Protein AF-A0A7S3TBE6-F1 (afdb_monomer_lite)

Radius of gyration: 30.76 Å; chains: 1; bounding box: 121×44×64 Å

Organism: Emiliania huxleyi (NCBI:txid2903)

Secondary structure (DSSP, 8-state):
---------HHHHHHHHHHHHHHHHHHHHHHHTSS-HHHHHHS-TTTHHHHHHHH-TTTTEETTEEHHHIIIIISTT-GGGHHHHHHHHHHHHHHHHHHIIIIIHHHHHHHHHHHT--HHHHHHHHHHHHHHHHHHHHHHHHHHH-TT---HHHHHHHHHHHHHHIIIIIHHHHHHHHHHHS--SS-TT-GGGTTT------------------

InterPro domains:
  IPR004837 Sodium/calcium exchanger membrane region [PF01699] (86-178)
  IPR044880 NCX, central ion-binding domain superfamily [G3DSA:1.20.1420.30] (117-192)
  IPR051359 Calcium:cation antiporter [PTHR12266] (35-178)

Structure (mmCIF, N/CA/C/O backbone):
data_AF-A0A7S3TBE6-F1
#
_entry.id   AF-A0A7S3TBE6-F1
#
loop_
_atom_site.group_PDB
_atom_site.id
_atom_site.type_symbol
_atom_site.label_atom_id
_atom_site.label_alt_id
_atom_site.label_comp_id
_atom_site.label_asym_id
_atom_site.label_entity_id
_atom_site.label_seq_id
_atom_site.pdbx_PDB_ins_code
_atom_site.Cartn_x
_atom_site.Cartn_y
_atom_site.Cartn_z
_atom_site.occupancy
_atom_site.B_iso_or_equiv
_atom_site.auth_seq_id
_atom_site.auth_comp_id
_atom_site.auth_asym_id
_atom_site.auth_atom_id
_atom_site.pdbx_PDB_model_num
ATOM 1 N N . GLY A 1 1 ? 59.957 -23.877 -27.248 1.00 26.06 1 GLY A N 1
ATOM 2 C CA . GLY A 1 1 ? 61.043 -23.581 -26.293 1.00 26.06 1 GLY A CA 1
ATOM 3 C C . GLY A 1 1 ? 60.600 -22.466 -25.358 1.00 26.06 1 GLY A C 1
ATOM 4 O O . GLY A 1 1 ? 60.160 -21.449 -25.870 1.00 26.06 1 GLY A O 1
ATOM 5 N N . PRO A 1 2 ? 60.633 -22.671 -24.034 1.00 44.81 2 PRO A N 1
ATOM 6 C CA . PRO A 1 2 ? 60.002 -21.825 -23.015 1.00 44.81 2 PRO A CA 1
ATOM 7 C C . PRO A 1 2 ? 60.931 -20.709 -22.498 1.00 44.81 2 PRO A C 1
ATOM 9 O O . PRO A 1 2 ? 62.142 -20.923 -22.450 1.00 44.81 2 PRO A O 1
ATOM 12 N N . ARG A 1 3 ? 60.371 -19.586 -22.007 1.00 26.03 3 ARG A N 1
ATOM 13 C CA . ARG A 1 3 ? 60.682 -19.022 -20.667 1.00 26.03 3 ARG A CA 1
ATOM 14 C C . ARG A 1 3 ? 59.934 -17.719 -20.338 1.00 26.03 3 ARG A C 1
ATOM 16 O O . ARG A 1 3 ? 60.093 -16.703 -21.000 1.00 26.03 3 ARG A O 1
ATOM 23 N N . CYS A 1 4 ? 59.193 -17.771 -19.229 1.00 34.66 4 CYS A N 1
ATOM 24 C CA . CYS A 1 4 ? 58.899 -16.649 -18.333 1.00 34.66 4 CYS A CA 1
ATOM 25 C C . CYS A 1 4 ? 60.179 -16.034 -17.736 1.00 34.66 4 CYS A C 1
ATOM 27 O O . CYS A 1 4 ? 61.212 -16.703 -17.767 1.00 34.66 4 CYS A O 1
ATOM 29 N N . ILE A 1 5 ? 60.014 -14.869 -17.066 1.00 33.84 5 ILE A N 1
ATOM 30 C CA . ILE A 1 5 ? 60.767 -14.259 -15.923 1.00 33.84 5 ILE A CA 1
ATOM 31 C C . ILE A 1 5 ? 61.063 -12.774 -16.254 1.00 33.84 5 ILE A C 1
ATOM 33 O O . ILE A 1 5 ? 61.598 -12.504 -17.314 1.00 33.84 5 ILE A O 1
ATOM 37 N N . LYS A 1 6 ? 60.791 -11.732 -15.450 1.00 32.41 6 LYS A N 1
ATOM 38 C CA . LYS A 1 6 ? 60.291 -11.560 -14.070 1.00 32.41 6 LYS A CA 1
ATOM 39 C C . LYS A 1 6 ? 59.837 -10.092 -13.872 1.00 32.41 6 LYS A C 1
ATOM 41 O O . LYS A 1 6 ? 60.501 -9.170 -14.318 1.00 32.41 6 LYS A O 1
ATOM 46 N N . SER A 1 7 ? 58.762 -9.910 -13.103 1.00 37.56 7 SER A N 1
ATOM 47 C CA . SER A 1 7 ? 58.640 -8.998 -11.946 1.00 37.56 7 SER A CA 1
ATOM 48 C C . SER A 1 7 ? 59.460 -7.684 -11.894 1.00 37.56 7 SER A C 1
ATOM 50 O O . SER A 1 7 ? 60.574 -7.684 -11.389 1.00 37.56 7 SER A O 1
ATOM 52 N N . HIS A 1 8 ? 58.808 -6.552 -12.186 1.00 32.06 8 HIS A N 1
ATOM 53 C CA . HIS A 1 8 ? 58.999 -5.213 -11.583 1.00 32.06 8 HIS A CA 1
ATOM 54 C C . HIS A 1 8 ? 57.635 -4.493 -11.719 1.00 32.06 8 HIS A C 1
ATOM 56 O O . HIS A 1 8 ? 57.032 -4.559 -12.779 1.00 32.06 8 HIS A O 1
ATOM 62 N N . SER A 1 9 ? 56.985 -3.809 -10.776 1.00 34.75 9 SER A N 1
ATOM 63 C CA . SER A 1 9 ? 57.172 -3.477 -9.366 1.00 34.75 9 SER A CA 1
ATOM 64 C C . SER A 1 9 ? 55.754 -3.228 -8.805 1.00 34.75 9 SER A C 1
ATOM 66 O O . SER A 1 9 ? 54.942 -2.542 -9.436 1.00 34.75 9 SER A O 1
ATOM 68 N N . LYS A 1 10 ? 55.413 -3.781 -7.629 1.00 41.00 10 LYS A N 1
ATOM 69 C CA . LYS A 1 10 ? 54.075 -3.653 -7.001 1.00 41.00 10 LYS A CA 1
ATOM 70 C C . LYS A 1 10 ? 53.675 -2.189 -6.710 1.00 41.00 10 LYS A C 1
ATOM 72 O O . LYS A 1 10 ? 52.493 -1.910 -6.513 1.00 41.00 10 LYS A O 1
ATOM 77 N N . ALA A 1 11 ? 54.629 -1.253 -6.717 1.00 40.62 11 ALA A N 1
ATOM 78 C CA . ALA A 1 11 ? 54.405 0.165 -6.432 1.00 40.62 11 ALA A CA 1
ATOM 79 C C . ALA A 1 11 ? 53.714 0.923 -7.583 1.00 40.62 11 ALA A C 1
ATOM 81 O O . ALA A 1 11 ? 52.829 1.744 -7.334 1.00 40.62 11 ALA A O 1
ATOM 82 N N . THR A 1 12 ? 54.032 0.605 -8.843 1.00 40.25 12 THR A N 1
ATOM 83 C CA . THR A 1 12 ? 53.456 1.289 -10.019 1.00 40.25 12 THR A CA 1
ATOM 84 C C . THR A 1 12 ? 51.996 0.895 -10.247 1.00 40.25 12 THR A C 1
ATOM 86 O O . THR A 1 12 ? 51.166 1.728 -10.614 1.00 40.25 12 THR A O 1
ATOM 89 N N . ARG A 1 13 ? 51.635 -0.351 -9.905 1.00 39.75 13 ARG A N 1
ATOM 90 C CA . ARG A 1 13 ? 50.253 -0.849 -9.987 1.00 39.75 13 ARG A CA 1
ATOM 91 C C . ARG A 1 13 ? 49.318 -0.118 -9.010 1.00 39.75 13 ARG A C 1
ATOM 93 O O . ARG A 1 13 ? 48.161 0.117 -9.334 1.00 39.75 13 ARG A O 1
ATOM 100 N N . ARG A 1 14 ? 49.818 0.338 -7.853 1.00 41.25 14 ARG A N 1
ATOM 101 C CA . ARG A 1 14 ? 49.005 1.077 -6.866 1.00 41.25 14 ARG A CA 1
ATOM 102 C C . ARG A 1 14 ? 48.637 2.496 -7.315 1.00 41.25 14 ARG A C 1
ATOM 104 O O . ARG A 1 14 ? 47.565 2.972 -6.950 1.00 41.25 14 ARG A O 1
ATOM 111 N N . ARG A 1 15 ? 49.465 3.168 -8.130 1.00 39.78 15 ARG A N 1
ATOM 112 C CA . ARG A 1 15 ? 49.124 4.506 -8.664 1.00 39.78 15 ARG A CA 1
ATOM 113 C C . ARG A 1 15 ? 48.106 4.449 -9.806 1.00 39.78 15 ARG A C 1
ATOM 115 O O . ARG A 1 15 ? 47.236 5.314 -9.854 1.00 39.78 15 ARG A O 1
ATOM 122 N N . LEU A 1 16 ? 48.142 3.418 -10.656 1.00 39.12 16 LEU A N 1
ATOM 123 C CA . LEU A 1 16 ? 47.105 3.224 -11.682 1.00 39.12 16 LEU A CA 1
ATOM 124 C C . LEU A 1 16 ? 45.758 2.770 -11.099 1.00 39.12 16 LEU A C 1
ATOM 126 O O . LEU A 1 16 ? 44.721 3.217 -11.585 1.00 39.12 16 LEU A O 1
ATOM 130 N N . VAL A 1 17 ? 45.753 1.975 -10.021 1.00 40.97 17 VAL A N 1
ATOM 131 C CA . VAL A 1 17 ? 44.507 1.588 -9.328 1.00 40.97 17 VAL A CA 1
ATOM 132 C C . VAL A 1 17 ? 43.876 2.774 -8.575 1.00 40.97 17 VAL A C 1
ATOM 134 O O . VAL A 1 17 ? 42.658 2.907 -8.538 1.00 40.97 17 VAL A O 1
ATOM 137 N N . ARG A 1 18 ? 44.669 3.720 -8.045 1.00 38.84 18 ARG A N 1
ATOM 138 C CA . ARG A 1 18 ? 44.100 4.929 -7.410 1.00 38.84 18 ARG A CA 1
ATOM 139 C C . ARG A 1 18 ? 43.474 5.907 -8.405 1.00 38.84 18 ARG A C 1
ATOM 141 O O . ARG A 1 18 ? 42.448 6.498 -8.087 1.00 38.84 18 ARG A O 1
ATOM 148 N N . LYS A 1 19 ? 44.033 6.067 -9.613 1.00 35.19 19 LYS A N 1
ATOM 149 C CA . LYS A 1 19 ? 43.471 6.988 -10.627 1.00 35.19 19 LYS A CA 1
ATOM 150 C C . LYS A 1 19 ? 42.261 6.405 -11.373 1.00 35.19 19 LYS A C 1
ATOM 152 O O . LYS A 1 19 ? 41.4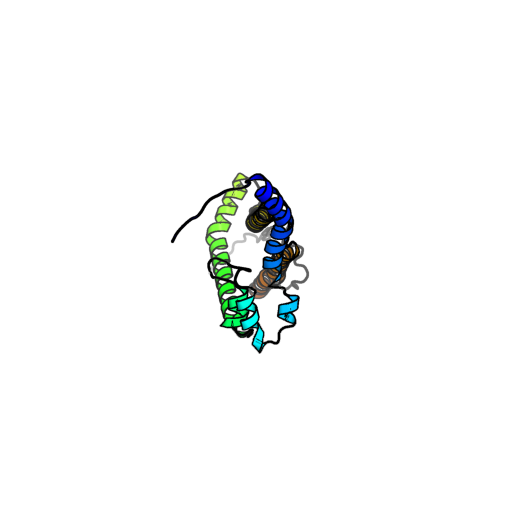87 7.160 -11.956 1.00 35.19 19 LYS A O 1
ATOM 157 N N . THR A 1 20 ? 42.085 5.084 -11.326 1.00 39.56 20 THR A N 1
ATOM 158 C CA . THR A 1 20 ? 40.860 4.400 -11.769 1.00 39.56 20 THR A CA 1
ATOM 159 C C . THR A 1 20 ? 39.776 4.387 -10.693 1.00 39.56 20 THR A C 1
ATOM 161 O O . THR A 1 20 ? 38.618 4.241 -11.047 1.00 39.56 20 THR A O 1
ATOM 164 N N . SER A 1 21 ? 40.082 4.657 -9.418 1.00 41.25 21 SER A N 1
ATOM 165 C CA . SER A 1 21 ? 39.068 4.703 -8.351 1.00 41.25 21 SER A CA 1
ATOM 166 C C . SER A 1 21 ? 38.061 5.848 -8.516 1.00 41.25 21 SER A C 1
ATOM 168 O O . SER A 1 21 ? 36.876 5.614 -8.340 1.00 41.25 21 SER A O 1
ATOM 170 N N . SER A 1 22 ? 38.482 7.056 -8.915 1.00 40.72 22 SER A N 1
ATOM 171 C CA . SER A 1 22 ? 37.554 8.192 -9.104 1.00 40.72 22 SER A CA 1
ATOM 172 C C . SER A 1 22 ? 36.783 8.155 -10.429 1.00 40.72 22 SER A C 1
ATOM 174 O O . SER A 1 22 ? 35.788 8.858 -10.597 1.00 40.72 22 SER A O 1
ATOM 176 N N . ARG A 1 23 ? 37.237 7.333 -11.385 1.00 43.88 23 ARG A N 1
ATOM 177 C CA . ARG A 1 23 ? 36.546 7.070 -12.657 1.00 43.88 23 ARG A CA 1
ATOM 178 C C . ARG A 1 23 ? 35.657 5.824 -12.600 1.00 43.88 23 ARG A C 1
ATOM 180 O O . ARG A 1 23 ? 34.702 5.749 -13.361 1.00 43.88 23 ARG A O 1
ATOM 187 N N . CYS A 1 24 ? 35.926 4.894 -11.682 1.00 44.41 24 CYS A N 1
ATOM 188 C CA . CYS A 1 24 ? 35.130 3.685 -11.471 1.00 44.41 24 CYS A CA 1
ATOM 189 C C . CYS A 1 24 ? 33.842 3.970 -10.683 1.00 44.41 24 CYS A C 1
ATOM 191 O O . CYS A 1 24 ? 32.803 3.431 -11.046 1.00 44.41 24 CYS A O 1
ATOM 193 N N . THR A 1 25 ? 33.843 4.902 -9.717 1.00 47.66 25 THR A N 1
ATOM 194 C CA . THR A 1 25 ? 32.579 5.395 -9.127 1.00 47.66 25 THR A CA 1
ATOM 195 C C . THR A 1 25 ? 31.698 6.040 -10.193 1.00 47.66 25 THR A C 1
ATOM 197 O O . THR A 1 25 ? 30.497 5.826 -10.213 1.00 47.66 25 THR A O 1
ATOM 200 N N . ARG A 1 26 ? 32.313 6.738 -11.159 1.00 43.22 26 ARG A N 1
ATOM 201 C CA . ARG A 1 26 ? 31.615 7.333 -12.304 1.00 43.22 26 ARG A CA 1
ATOM 202 C C . ARG A 1 26 ? 31.113 6.298 -13.326 1.00 43.22 26 ARG A C 1
ATOM 204 O O . ARG A 1 26 ? 30.138 6.569 -14.003 1.00 43.22 26 ARG A O 1
ATOM 211 N N . CYS A 1 27 ? 31.742 5.122 -13.427 1.00 39.88 27 CYS A N 1
ATOM 212 C CA . CYS A 1 27 ? 31.252 4.015 -14.265 1.00 39.88 27 CYS A CA 1
ATOM 213 C C . CYS A 1 27 ? 30.148 3.200 -13.579 1.00 39.88 27 CYS A C 1
ATOM 215 O O . CYS A 1 27 ? 29.236 2.755 -14.261 1.00 39.88 27 CYS A O 1
ATOM 217 N N . ARG A 1 28 ? 30.185 3.040 -12.246 1.00 44.25 28 ARG A N 1
ATOM 218 C CA . ARG A 1 28 ? 29.032 2.519 -11.491 1.00 44.25 28 ARG A CA 1
ATOM 219 C C . ARG A 1 28 ? 27.853 3.484 -11.557 1.00 44.25 28 ARG A C 1
ATOM 221 O O . ARG A 1 28 ? 26.743 3.046 -11.816 1.00 44.25 28 ARG A O 1
ATOM 228 N N . ALA A 1 29 ? 28.131 4.784 -11.456 1.00 42.38 29 ALA A N 1
ATOM 229 C CA . ALA A 1 29 ? 27.127 5.814 -11.654 1.00 42.38 29 ALA A CA 1
ATOM 230 C C . ALA A 1 29 ? 26.559 5.833 -13.088 1.00 42.38 29 ALA A C 1
ATOM 232 O O . ALA A 1 29 ? 25.379 6.055 -13.305 1.00 42.38 29 ALA A O 1
ATOM 233 N N . ALA A 1 30 ? 27.383 5.535 -14.095 1.00 43.34 30 ALA A N 1
ATOM 234 C CA . ALA A 1 30 ? 26.910 5.415 -15.472 1.00 43.34 30 ALA A CA 1
ATOM 235 C C . ALA A 1 30 ? 25.993 4.198 -15.696 1.00 43.34 30 ALA A C 1
ATOM 237 O O . ALA A 1 30 ? 25.212 4.220 -16.641 1.00 43.34 30 ALA A O 1
ATOM 238 N N . LEU A 1 31 ? 26.055 3.163 -14.846 1.00 44.34 31 LEU A N 1
ATOM 239 C CA . LEU A 1 31 ? 25.199 1.980 -14.967 1.00 44.34 31 LEU A CA 1
ATOM 240 C C . LEU A 1 31 ? 23.756 2.283 -14.521 1.00 44.34 31 LEU A C 1
ATOM 242 O O . LEU A 1 31 ? 22.833 1.924 -15.249 1.00 44.34 31 LEU A O 1
ATOM 246 N N . TYR A 1 32 ? 23.560 3.043 -13.428 1.00 48.19 32 TYR A N 1
ATOM 247 C CA . TYR A 1 32 ? 22.225 3.540 -13.032 1.00 48.19 32 TYR A CA 1
ATOM 248 C C . TYR A 1 32 ? 21.634 4.513 -14.066 1.00 48.19 32 TYR A C 1
ATOM 250 O O . TYR A 1 32 ? 20.426 4.712 -14.133 1.00 48.19 32 TYR A O 1
ATOM 258 N N . MET A 1 33 ? 22.487 5.127 -14.890 1.00 50.12 33 MET A N 1
ATOM 259 C CA . MET A 1 33 ? 22.124 6.196 -15.823 1.00 50.12 33 MET A CA 1
ATOM 260 C C . MET A 1 33 ? 21.664 5.688 -17.200 1.00 50.12 33 MET A C 1
ATOM 262 O O . MET A 1 33 ? 21.350 6.491 -18.078 1.00 50.12 33 MET A O 1
ATOM 266 N N . THR A 1 34 ? 21.630 4.370 -17.422 1.00 57.38 34 THR A N 1
ATOM 267 C CA . THR A 1 34 ? 21.220 3.795 -18.716 1.00 57.38 34 THR A CA 1
ATOM 268 C C . THR A 1 34 ? 19.706 3.665 -18.874 1.00 57.38 34 THR A C 1
ATOM 270 O O . THR A 1 34 ? 19.222 3.771 -20.002 1.00 57.38 34 THR A O 1
ATOM 273 N N . CYS A 1 35 ? 18.958 3.529 -17.777 1.00 68.31 35 CYS A N 1
ATOM 274 C CA . CYS A 1 35 ? 17.497 3.527 -17.760 1.00 68.31 35 CYS A CA 1
ATOM 275 C C . CYS A 1 35 ? 16.974 4.913 -17.355 1.00 68.31 35 CYS A C 1
ATOM 277 O O . CYS A 1 35 ? 16.640 5.157 -16.199 1.00 68.31 35 CYS A O 1
ATOM 279 N N . SER A 1 36 ? 16.950 5.863 -18.293 1.00 73.56 36 SER A N 1
ATOM 280 C CA . SER A 1 36 ? 16.398 7.196 -18.015 1.00 73.56 36 SER A CA 1
ATOM 281 C C . SER A 1 36 ? 14.958 7.302 -18.515 1.00 73.56 36 SER A C 1
ATOM 283 O O . SER A 1 36 ? 14.666 6.956 -19.662 1.00 73.56 36 SER A O 1
ATOM 285 N N . ALA A 1 37 ? 14.064 7.839 -17.680 1.00 74.44 37 ALA A N 1
ATOM 286 C CA . ALA A 1 37 ? 12.664 8.060 -18.050 1.00 74.44 37 ALA A CA 1
ATOM 287 C C . ALA A 1 37 ? 12.525 8.945 -19.306 1.00 74.44 37 ALA A C 1
ATOM 289 O O . ALA A 1 37 ? 11.622 8.742 -20.114 1.00 74.44 37 ALA A O 1
ATOM 290 N N . ALA A 1 38 ? 13.454 9.887 -19.507 1.00 75.69 38 ALA A N 1
ATOM 291 C CA . ALA A 1 38 ? 13.489 10.758 -20.678 1.00 75.69 38 ALA A CA 1
ATOM 292 C C . ALA A 1 38 ? 13.797 10.000 -21.981 1.00 75.69 38 ALA A C 1
ATOM 294 O O . ALA A 1 38 ? 13.116 10.227 -22.980 1.00 75.69 38 ALA A O 1
ATOM 295 N N . LEU A 1 39 ? 14.782 9.086 -21.987 1.00 78.06 39 LEU A N 1
ATOM 296 C CA . LEU A 1 39 ? 15.039 8.259 -23.172 1.00 78.06 39 LEU A CA 1
ATOM 297 C C . LEU A 1 39 ? 13.896 7.274 -23.418 1.00 78.06 39 LEU A C 1
ATOM 299 O O . LEU A 1 39 ? 13.478 7.130 -24.561 1.00 78.06 39 LEU A O 1
ATOM 303 N N . LEU A 1 40 ? 13.347 6.659 -22.367 1.00 79.69 40 LEU A N 1
ATOM 304 C CA . LEU A 1 40 ? 12.209 5.749 -22.502 1.00 79.69 40 LEU A CA 1
ATOM 305 C C . LEU A 1 40 ? 10.993 6.459 -23.126 1.00 79.69 40 LEU A C 1
ATOM 307 O O . LEU A 1 40 ? 10.369 5.937 -24.048 1.00 79.69 40 LEU A O 1
ATOM 311 N N . ALA A 1 41 ? 10.701 7.690 -22.699 1.00 77.75 41 ALA A N 1
ATOM 312 C CA . ALA A 1 41 ? 9.632 8.497 -23.284 1.00 77.75 41 ALA A CA 1
ATOM 313 C C . ALA A 1 41 ? 9.899 8.877 -24.752 1.00 77.75 41 ALA A C 1
ATOM 315 O O . ALA A 1 41 ? 8.950 8.971 -25.530 1.00 77.75 41 ALA A O 1
ATOM 316 N N . ALA A 1 42 ? 11.167 9.070 -25.132 1.00 80.38 42 ALA A N 1
ATOM 317 C CA . ALA A 1 42 ? 11.574 9.400 -26.497 1.00 80.38 42 ALA A CA 1
ATOM 318 C C . ALA A 1 42 ? 11.585 8.191 -27.453 1.00 80.38 42 ALA A C 1
ATOM 320 O O . ALA A 1 42 ? 11.539 8.385 -28.668 1.00 80.38 42 ALA A O 1
ATOM 321 N N . THR A 1 43 ? 11.643 6.957 -26.939 1.00 81.81 43 THR A N 1
ATOM 322 C CA . THR A 1 43 ? 11.538 5.745 -27.770 1.00 81.81 43 THR A CA 1
ATOM 323 C C . THR A 1 43 ? 10.114 5.526 -28.286 1.00 81.81 43 THR A C 1
ATOM 325 O O . THR A 1 43 ? 9.131 5.720 -27.560 1.00 81.81 43 THR A O 1
ATOM 328 N N . ALA A 1 44 ? 10.008 5.107 -29.551 1.00 80.12 44 ALA A N 1
ATOM 329 C CA . ALA A 1 44 ? 8.741 4.724 -30.164 1.00 80.12 44 ALA A CA 1
ATOM 330 C C . ALA A 1 44 ? 8.117 3.539 -29.411 1.00 80.12 44 ALA A C 1
ATOM 332 O O . ALA A 1 44 ? 8.835 2.664 -28.932 1.00 80.12 44 ALA A O 1
ATOM 333 N N . ALA A 1 45 ? 6.782 3.507 -29.319 1.00 71.94 45 ALA A N 1
ATOM 334 C CA . ALA A 1 45 ? 6.053 2.510 -28.528 1.00 71.94 45 ALA A CA 1
ATOM 335 C C . ALA A 1 45 ? 6.400 1.055 -28.905 1.00 71.94 45 ALA A C 1
ATOM 337 O O . ALA A 1 45 ? 6.462 0.198 -28.032 1.00 71.94 45 ALA A O 1
ATOM 338 N N . GLU A 1 46 ? 6.693 0.802 -30.184 1.00 75.19 46 GLU A N 1
ATOM 339 C CA . GLU A 1 46 ? 7.045 -0.520 -30.720 1.00 75.19 46 GLU A CA 1
ATOM 340 C C . GLU A 1 46 ? 8.424 -1.022 -30.238 1.00 75.19 46 GLU A C 1
ATOM 342 O O . GLU A 1 46 ? 8.595 -2.214 -29.998 1.00 75.19 46 GLU A O 1
ATOM 347 N N . ASP A 1 47 ? 9.374 -0.115 -29.976 1.00 81.56 47 ASP A N 1
ATOM 348 C CA . ASP A 1 47 ? 10.752 -0.448 -29.574 1.00 81.56 47 ASP A CA 1
ATOM 349 C C . ASP A 1 47 ? 10.995 -0.351 -28.055 1.00 81.56 47 ASP A C 1
ATOM 351 O O . ASP A 1 47 ? 12.081 -0.682 -27.563 1.00 81.56 47 ASP A O 1
ATOM 355 N N . ARG A 1 48 ? 9.994 0.087 -27.277 1.00 83.44 48 ARG A N 1
ATOM 356 C CA . ARG A 1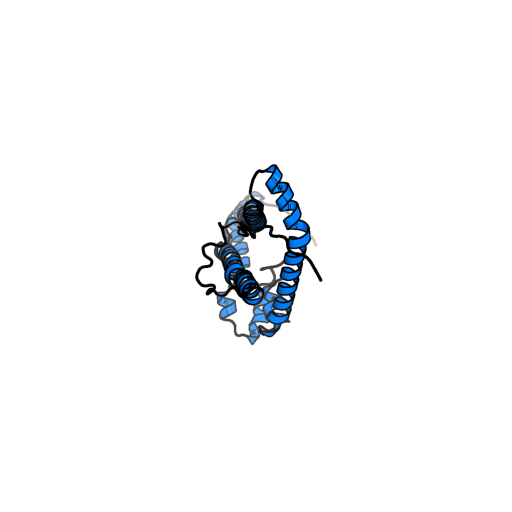 48 ? 10.121 0.289 -25.820 1.00 83.44 48 ARG A CA 1
ATOM 357 C C . ARG A 1 48 ? 10.547 -0.972 -25.080 1.00 83.44 48 ARG A C 1
ATOM 359 O O . ARG A 1 48 ? 11.407 -0.899 -24.207 1.00 83.44 48 ARG A O 1
ATOM 366 N N . CYS A 1 49 ? 9.993 -2.127 -25.442 1.00 85.44 49 CYS A N 1
ATOM 367 C CA . CYS A 1 49 ? 10.352 -3.391 -24.800 1.00 85.44 49 CYS A CA 1
ATOM 368 C C . CYS A 1 49 ? 11.823 -3.776 -25.064 1.00 85.44 49 CYS A C 1
ATOM 370 O O . CYS A 1 49 ? 12.538 -4.154 -24.135 1.00 85.44 49 CYS A O 1
ATOM 372 N N . ALA A 1 50 ? 12.314 -3.589 -26.296 1.00 84.75 50 ALA A N 1
ATOM 373 C CA . ALA A 1 50 ? 13.710 -3.862 -26.646 1.00 84.75 50 ALA A CA 1
ATOM 374 C C . ALA A 1 50 ? 14.683 -2.933 -25.897 1.00 84.75 50 ALA A C 1
ATOM 376 O O . ALA A 1 50 ? 15.734 -3.375 -25.429 1.00 84.75 50 ALA A O 1
ATOM 377 N N . TYR A 1 51 ? 14.312 -1.660 -25.724 1.00 83.69 51 TYR A N 1
ATOM 378 C CA . TYR A 1 51 ? 15.087 -0.707 -24.928 1.00 83.69 51 TYR A CA 1
ATOM 379 C C . TYR A 1 51 ? 15.127 -1.085 -23.436 1.00 83.69 51 TYR A C 1
ATOM 381 O O . TYR A 1 51 ? 16.197 -1.074 -22.824 1.00 83.69 51 TYR A O 1
ATOM 389 N N . VAL A 1 52 ? 13.987 -1.466 -22.849 1.00 84.38 52 VAL A N 1
ATOM 390 C CA . VAL A 1 52 ? 13.892 -1.858 -21.431 1.00 84.38 52 VAL A CA 1
ATOM 391 C C . VAL A 1 52 ? 14.742 -3.098 -21.136 1.00 84.38 52 VAL A C 1
ATOM 393 O O . VAL A 1 52 ? 15.475 -3.107 -20.148 1.00 84.38 52 VAL A O 1
ATOM 396 N N . GLN A 1 53 ? 14.727 -4.105 -22.011 1.00 83.31 53 GLN A N 1
ATOM 397 C CA . GLN A 1 53 ? 15.555 -5.306 -21.841 1.00 83.31 53 GLN A CA 1
ATOM 398 C C . GLN A 1 53 ? 17.058 -5.047 -22.016 1.00 83.31 53 GLN A C 1
ATOM 400 O O . GLN A 1 53 ? 17.874 -5.757 -21.434 1.00 83.31 53 GLN A O 1
ATOM 405 N N . ALA A 1 54 ? 17.448 -4.036 -22.795 1.00 81.31 54 ALA A N 1
ATOM 406 C CA . ALA A 1 54 ? 18.856 -3.696 -22.985 1.00 81.31 54 ALA A CA 1
ATOM 407 C C . ALA A 1 54 ? 19.434 -2.850 -21.835 1.00 81.31 54 ALA A C 1
ATOM 409 O O . ALA A 1 54 ? 20.617 -2.978 -21.516 1.00 81.31 54 ALA A O 1
ATOM 410 N N . ASN A 1 55 ? 18.613 -1.989 -21.219 1.00 78.69 55 ASN A N 1
ATOM 411 C CA . ASN A 1 55 ? 19.093 -0.923 -20.333 1.00 78.69 55 ASN A CA 1
ATOM 412 C C . ASN A 1 55 ? 18.501 -0.927 -18.909 1.00 78.69 55 ASN A C 1
ATOM 414 O O . ASN A 1 55 ? 19.061 -0.262 -18.039 1.00 78.69 55 ASN A O 1
ATOM 418 N N . CYS A 1 56 ? 17.384 -1.613 -18.642 1.00 78.44 56 CYS A N 1
ATOM 419 C CA . CYS A 1 56 ? 16.609 -1.456 -17.398 1.00 78.44 56 CYS A CA 1
ATOM 420 C C . CYS A 1 56 ? 16.453 -2.744 -16.567 1.00 78.44 56 CYS A C 1
ATOM 422 O O . CYS A 1 56 ? 15.711 -2.745 -15.587 1.00 78.44 56 CYS A O 1
ATOM 424 N N . THR A 1 57 ? 17.150 -3.831 -16.902 1.00 69.19 57 THR A N 1
ATOM 425 C CA . THR A 1 57 ? 16.946 -5.154 -16.275 1.00 69.19 57 THR A CA 1
ATOM 426 C C . THR A 1 57 ? 17.290 -5.213 -14.785 1.00 69.19 57 THR A C 1
ATOM 428 O O . THR A 1 57 ? 16.742 -6.040 -14.063 1.00 69.19 57 THR A O 1
ATOM 431 N N . GLU A 1 58 ? 18.179 -4.341 -14.299 1.00 67.56 58 GLU A N 1
ATOM 432 C CA . GLU A 1 58 ? 18.535 -4.271 -12.872 1.00 67.56 58 GLU A CA 1
ATOM 433 C C . GLU A 1 58 ? 17.735 -3.215 -12.092 1.00 67.56 58 GLU A C 1
ATOM 435 O O . GLU A 1 58 ? 17.776 -3.188 -10.861 1.00 67.56 58 GLU A O 1
ATOM 440 N N . VAL A 1 59 ? 16.968 -2.364 -12.782 1.00 66.12 59 VAL A N 1
ATOM 441 C CA . VAL A 1 59 ? 16.183 -1.294 -12.156 1.00 66.12 59 VAL A CA 1
ATOM 442 C C . VAL A 1 59 ? 14.827 -1.846 -11.721 1.00 66.12 59 VAL A C 1
ATOM 444 O O . VAL A 1 59 ? 14.099 -2.449 -12.511 1.00 66.12 59 VAL A O 1
ATOM 447 N N . GLY A 1 60 ? 14.484 -1.649 -10.444 1.00 62.75 60 GLY A N 1
ATOM 448 C CA . GLY A 1 60 ? 13.227 -2.142 -9.872 1.00 62.75 60 GLY A CA 1
ATOM 449 C C . GLY A 1 60 ? 13.174 -3.664 -9.727 1.00 62.75 60 GLY A C 1
ATOM 450 O O . GLY A 1 60 ? 12.086 -4.234 -9.749 1.00 62.75 60 GLY A O 1
ATOM 451 N N . ASN A 1 61 ? 14.333 -4.321 -9.615 1.00 66.06 61 ASN A N 1
ATOM 452 C CA . ASN A 1 61 ? 14.410 -5.764 -9.440 1.00 66.06 61 ASN A CA 1
ATOM 453 C C . ASN A 1 61 ? 13.957 -6.145 -8.020 1.00 66.06 61 ASN A C 1
ATOM 455 O O . ASN A 1 61 ? 14.685 -5.957 -7.044 1.00 66.06 61 ASN A O 1
ATOM 459 N N . ALA A 1 62 ? 12.728 -6.639 -7.907 1.00 66.19 62 ALA A N 1
ATOM 460 C CA . ALA A 1 62 ? 12.169 -7.167 -6.668 1.00 66.19 62 ALA A CA 1
ATOM 461 C C . ALA A 1 62 ? 12.169 -8.706 -6.695 1.00 66.19 62 ALA A C 1
ATOM 463 O O . ALA A 1 62 ? 12.639 -9.333 -7.642 1.00 66.19 62 ALA A O 1
ATOM 464 N N . TYR A 1 63 ? 11.575 -9.342 -5.680 1.00 68.62 63 TYR A N 1
ATOM 465 C CA . TYR A 1 63 ? 11.394 -10.803 -5.640 1.00 68.62 63 TYR A CA 1
ATOM 466 C C . TYR A 1 63 ? 10.676 -11.384 -6.876 1.00 68.62 63 TYR A C 1
ATOM 468 O O . TYR A 1 63 ? 10.812 -12.573 -7.150 1.00 68.62 63 TYR A O 1
ATOM 476 N N . PHE A 1 64 ? 9.939 -10.557 -7.625 1.00 66.88 64 PHE A N 1
ATOM 477 C CA . PHE A 1 64 ? 9.178 -10.942 -8.817 1.00 66.88 64 PHE A CA 1
ATOM 478 C C . PHE A 1 64 ? 9.786 -10.433 -10.143 1.00 66.88 64 PHE A C 1
ATOM 480 O O . PHE A 1 64 ? 9.119 -10.494 -11.172 1.00 66.88 64 PHE A O 1
ATOM 487 N N . GLY A 1 65 ? 11.036 -9.954 -10.142 1.00 75.88 65 GLY A N 1
ATOM 488 C CA . GLY A 1 65 ? 11.698 -9.378 -11.322 1.00 75.88 65 GLY A CA 1
ATOM 489 C C . GLY A 1 65 ? 11.489 -7.865 -11.468 1.00 75.88 65 GLY A C 1
ATOM 490 O O . GLY A 1 65 ? 10.997 -7.209 -10.546 1.00 75.88 65 GLY A O 1
ATOM 491 N N . SER A 1 66 ? 11.892 -7.298 -12.614 1.00 81.00 66 SER A N 1
ATOM 492 C CA . SER A 1 66 ? 11.741 -5.863 -12.903 1.00 81.00 66 SER A CA 1
ATOM 493 C C . SER A 1 66 ? 10.296 -5.513 -13.279 1.00 81.00 66 SER A C 1
ATOM 495 O O . SER A 1 66 ? 9.758 -6.006 -14.274 1.00 81.00 66 SER A O 1
ATOM 497 N N . TYR A 1 67 ? 9.677 -4.604 -12.516 1.00 79.81 67 TYR A N 1
ATOM 498 C CA . TYR A 1 67 ? 8.338 -4.074 -12.818 1.00 79.81 67 TYR A CA 1
ATOM 499 C C . TYR A 1 67 ? 8.266 -3.409 -14.205 1.00 79.81 67 TYR A C 1
ATOM 501 O O . TYR A 1 67 ? 7.259 -3.533 -14.903 1.00 79.81 67 TYR A O 1
ATOM 509 N N . VAL A 1 68 ? 9.343 -2.731 -14.620 1.00 81.75 68 VAL A N 1
ATOM 510 C CA . VAL A 1 68 ? 9.402 -1.978 -15.884 1.00 81.75 68 VAL A CA 1
ATOM 511 C C . VAL A 1 68 ? 9.324 -2.925 -17.082 1.00 81.75 68 VAL A C 1
ATOM 513 O O . VAL A 1 68 ? 8.578 -2.669 -18.027 1.00 81.75 68 VAL A O 1
ATOM 516 N N . GLU A 1 69 ? 10.037 -4.051 -17.024 1.00 82.38 69 GLU A N 1
ATOM 517 C CA . GLU A 1 69 ? 9.967 -5.082 -18.062 1.00 82.38 69 GLU A CA 1
ATOM 518 C C . GLU A 1 69 ? 8.566 -5.687 -18.138 1.00 82.38 69 GLU A C 1
ATOM 520 O O . GLU A 1 69 ? 7.984 -5.790 -19.217 1.00 82.38 69 GLU A O 1
ATOM 525 N N . HIS A 1 70 ? 7.983 -6.022 -16.989 1.00 83.44 70 HIS A N 1
ATOM 526 C CA . HIS A 1 70 ? 6.676 -6.663 -16.960 1.00 83.44 70 HIS A CA 1
ATOM 527 C C . HIS A 1 70 ? 5.564 -5.747 -17.508 1.00 83.44 70 HIS A C 1
ATOM 529 O O . HIS A 1 70 ? 4.696 -6.209 -18.251 1.00 83.44 70 HIS A O 1
ATOM 535 N N . TRP A 1 71 ? 5.622 -4.442 -17.216 1.00 84.62 71 TRP A N 1
ATOM 536 C CA . TRP A 1 71 ? 4.667 -3.451 -17.722 1.00 84.62 71 TRP A CA 1
ATOM 537 C C . TRP A 1 71 ? 4.761 -3.239 -19.242 1.00 84.62 71 TRP A C 1
ATOM 539 O O . TRP A 1 71 ? 3.743 -3.296 -19.937 1.00 84.62 71 TRP A O 1
ATOM 549 N N . HIS A 1 72 ? 5.969 -3.024 -19.773 1.00 82.25 72 HIS A N 1
ATOM 550 C CA . HIS A 1 72 ? 6.152 -2.696 -21.191 1.00 82.25 72 HIS A CA 1
ATOM 551 C C . HIS A 1 72 ? 6.159 -3.927 -22.112 1.00 82.25 72 HIS A C 1
ATOM 553 O O . HIS A 1 72 ? 5.669 -3.832 -23.235 1.00 82.25 72 HIS A O 1
ATOM 559 N N . CYS A 1 73 ? 6.673 -5.077 -21.663 1.00 83.38 73 CYS A N 1
ATOM 560 C CA . CYS A 1 73 ? 6.827 -6.266 -22.510 1.00 83.38 73 CYS A CA 1
ATOM 561 C C . CYS A 1 73 ? 5.670 -7.272 -22.395 1.00 83.38 73 CYS A C 1
ATOM 563 O O . CYS A 1 73 ? 5.310 -7.885 -23.397 1.00 83.38 73 CYS A O 1
ATOM 565 N N . THR A 1 74 ? 5.068 -7.453 -21.211 1.00 82.75 74 THR A N 1
ATOM 566 C CA . THR A 1 74 ? 3.993 -8.452 -21.015 1.00 82.75 74 THR A CA 1
ATOM 567 C C . THR A 1 74 ? 2.605 -7.857 -21.241 1.00 82.75 74 THR A C 1
ATOM 569 O O . THR A 1 74 ? 1.752 -8.483 -21.866 1.00 82.75 74 THR A O 1
ATOM 572 N N . PHE A 1 75 ? 2.363 -6.651 -20.721 1.00 79.62 75 PHE A N 1
ATOM 573 C CA . PHE A 1 75 ? 1.036 -6.022 -20.734 1.00 79.62 75 PHE A CA 1
ATOM 574 C C . PHE A 1 75 ? 0.801 -5.063 -21.909 1.00 79.62 75 PHE A C 1
ATOM 576 O O . PHE A 1 75 ? -0.341 -4.643 -22.135 1.00 79.62 75 PHE A O 1
ATOM 583 N N . GLY A 1 76 ? 1.857 -4.733 -22.661 1.00 75.88 76 GLY A N 1
ATOM 584 C CA . GLY A 1 76 ? 1.782 -3.940 -23.891 1.00 75.88 76 GLY A CA 1
ATOM 585 C C . GLY A 1 76 ? 1.143 -2.563 -23.698 1.00 75.88 76 GLY A C 1
ATOM 586 O O . GLY A 1 76 ? 0.410 -2.112 -24.572 1.00 75.88 76 GLY A O 1
ATOM 587 N N . GLU A 1 77 ? 1.341 -1.946 -22.523 1.00 73.75 77 GLU A N 1
ATOM 588 C CA . GLU A 1 77 ? 0.766 -0.644 -22.130 1.00 73.75 77 GLU A CA 1
ATOM 589 C C . GLU A 1 77 ? -0.775 -0.571 -22.223 1.00 73.75 77 GLU A C 1
ATOM 591 O O . GLU A 1 77 ? -1.367 0.511 -22.215 1.00 73.75 77 GLU A O 1
ATOM 596 N N . SER A 1 78 ? -1.456 -1.720 -22.294 1.00 80.00 78 SER A N 1
ATOM 597 C CA . SER A 1 78 ? -2.905 -1.752 -22.448 1.00 80.00 78 SER A CA 1
ATOM 598 C C . SER A 1 78 ? -3.609 -1.388 -21.130 1.00 80.00 78 SER A C 1
ATOM 600 O O . SER A 1 78 ? -3.299 -1.953 -20.078 1.00 80.00 78 SER A O 1
ATOM 602 N N . PRO A 1 79 ? -4.624 -0.500 -21.148 1.00 81.12 79 PRO A N 1
ATOM 603 C CA . PRO A 1 79 ? -5.355 -0.121 -19.935 1.00 81.12 79 PRO A CA 1
ATOM 604 C C . PRO A 1 79 ? -6.109 -1.303 -19.305 1.00 81.12 79 PRO A C 1
ATOM 606 O O . PRO A 1 79 ? -6.463 -1.262 -18.131 1.00 81.12 79 PRO A O 1
ATOM 609 N N . MET A 1 80 ? -6.318 -2.387 -20.059 1.00 83.75 80 MET A N 1
ATOM 610 C CA . MET A 1 80 ? -6.944 -3.617 -19.570 1.00 83.75 80 MET A CA 1
ATOM 611 C C . MET A 1 80 ? -6.087 -4.344 -18.531 1.00 83.75 80 MET A C 1
ATOM 613 O O . MET A 1 80 ? -6.637 -5.048 -17.687 1.00 83.75 80 MET A O 1
ATOM 617 N N . ALA A 1 81 ? -4.769 -4.128 -18.524 1.00 83.31 81 ALA A N 1
ATOM 618 C CA . ALA A 1 81 ? -3.877 -4.663 -17.497 1.00 83.31 81 ALA A CA 1
ATOM 619 C C . ALA A 1 81 ? -4.124 -4.051 -16.104 1.00 83.31 81 ALA A C 1
ATOM 621 O O . ALA A 1 81 ? -3.800 -4.670 -15.091 1.00 83.31 81 ALA A O 1
ATOM 622 N N . LEU A 1 82 ? -4.758 -2.873 -16.028 1.00 85.44 82 LEU A N 1
ATOM 623 C CA . LEU A 1 82 ? -5.115 -2.241 -14.755 1.00 85.44 82 LEU A CA 1
ATOM 624 C C . LEU A 1 82 ? -6.335 -2.889 -14.089 1.00 85.44 82 LEU A C 1
ATOM 626 O O . LEU A 1 82 ? -6.487 -2.783 -12.875 1.00 85.44 82 LEU A O 1
ATOM 630 N N . LEU A 1 83 ? -7.194 -3.581 -14.844 1.00 89.69 83 LEU A N 1
ATOM 631 C CA . LEU A 1 83 ? -8.379 -4.248 -14.297 1.00 89.69 83 LEU A CA 1
ATOM 632 C C . LEU A 1 83 ? -8.039 -5.356 -13.287 1.00 89.69 83 LEU A C 1
ATOM 634 O O . LEU A 1 83 ? -8.550 -5.286 -12.168 1.00 89.69 83 LEU A O 1
ATOM 638 N N . PRO A 1 84 ? -7.184 -6.354 -13.600 1.00 89.81 84 PRO A N 1
ATOM 639 C CA . PRO A 1 84 ? -6.820 -7.374 -12.620 1.00 89.81 84 PRO A CA 1
ATOM 640 C C . PRO A 1 84 ? -6.094 -6.770 -11.412 1.00 89.81 84 PRO A C 1
ATOM 642 O O . PRO A 1 84 ? -6.336 -7.207 -10.289 1.00 89.81 84 PRO A O 1
ATOM 645 N N . LEU A 1 85 ? -5.280 -5.725 -11.613 1.00 87.69 85 LEU A N 1
ATOM 646 C CA . LEU A 1 85 ? -4.624 -4.994 -10.526 1.00 87.69 85 LEU A CA 1
ATOM 647 C C . LEU A 1 85 ? -5.651 -4.306 -9.608 1.00 87.69 85 LEU A C 1
ATOM 649 O O . LEU A 1 85 ? -5.544 -4.383 -8.386 1.00 87.69 85 LEU A O 1
ATOM 653 N N . GLY A 1 86 ? -6.676 -3.676 -10.188 1.00 90.75 86 GLY A N 1
ATOM 654 C CA . GLY A 1 86 ? -7.762 -3.035 -9.448 1.00 90.75 86 GLY A CA 1
ATOM 655 C C . GLY A 1 86 ? -8.624 -4.033 -8.674 1.00 90.75 86 GLY A C 1
ATOM 656 O O . GLY A 1 86 ? -8.944 -3.793 -7.511 1.00 90.75 86 GLY A O 1
ATOM 657 N N . VAL A 1 87 ? -8.953 -5.181 -9.276 1.00 93.12 87 VAL A N 1
ATOM 658 C CA . VAL A 1 87 ? -9.686 -6.267 -8.599 1.00 93.12 87 VAL A CA 1
ATOM 659 C C . VAL A 1 87 ? -8.861 -6.835 -7.445 1.00 93.12 87 VAL A C 1
ATOM 661 O O . VAL A 1 87 ? -9.387 -7.034 -6.350 1.00 93.12 87 VAL A O 1
ATOM 664 N N . TRP A 1 88 ? -7.563 -7.044 -7.661 1.00 93.50 88 TRP A N 1
ATOM 665 C CA . TRP A 1 88 ? -6.639 -7.474 -6.616 1.00 93.50 88 TRP A CA 1
ATOM 666 C C . TRP A 1 88 ? -6.587 -6.478 -5.451 1.00 93.50 88 TRP A C 1
ATOM 668 O O . TRP A 1 88 ? -6.758 -6.871 -4.297 1.00 93.50 88 TRP A O 1
ATOM 678 N N . LEU A 1 89 ? -6.443 -5.182 -5.745 1.00 91.38 89 LEU A N 1
ATOM 679 C CA . LEU A 1 89 ? -6.450 -4.124 -4.734 1.00 91.38 89 LEU A CA 1
ATOM 680 C C . LEU A 1 89 ? -7.765 -4.098 -3.940 1.00 91.38 89 LEU A C 1
ATOM 682 O O . LEU A 1 89 ? -7.739 -4.016 -2.713 1.00 91.38 89 LEU A O 1
ATOM 686 N N . ALA A 1 90 ? -8.912 -4.214 -4.614 1.00 91.50 90 ALA A N 1
ATOM 687 C CA . ALA A 1 90 ? -10.217 -4.250 -3.957 1.00 91.50 90 ALA A CA 1
ATOM 688 C C . ALA A 1 90 ? -10.358 -5.456 -3.012 1.00 91.50 90 ALA A C 1
ATOM 690 O O . ALA A 1 90 ? -10.870 -5.306 -1.902 1.00 91.50 90 ALA A O 1
ATOM 691 N N . MET A 1 91 ? -9.856 -6.632 -3.412 1.00 94.31 91 MET A N 1
ATOM 692 C CA . MET A 1 91 ? -9.823 -7.814 -2.543 1.00 94.31 91 MET A CA 1
ATOM 693 C C . MET A 1 91 ? -8.956 -7.589 -1.300 1.00 94.31 91 MET A C 1
ATOM 695 O O . MET A 1 91 ? -9.380 -7.941 -0.198 1.00 94.31 91 MET A O 1
ATOM 699 N N . LEU A 1 92 ? -7.780 -6.968 -1.446 1.00 93.31 92 LEU A N 1
ATOM 700 C CA . LEU A 1 92 ? -6.913 -6.644 -0.308 1.00 93.31 92 LEU A CA 1
ATOM 701 C C . LEU A 1 92 ? -7.577 -5.660 0.658 1.00 93.31 92 LEU A C 1
ATOM 703 O O . LEU A 1 92 ? -7.536 -5.876 1.867 1.00 93.31 92 LEU A O 1
ATOM 707 N N . ILE A 1 93 ? -8.230 -4.615 0.144 1.00 90.94 93 ILE A N 1
ATOM 708 C CA . ILE A 1 93 ? -8.956 -3.648 0.979 1.00 90.94 93 ILE A CA 1
ATOM 709 C C . ILE A 1 93 ? -10.095 -4.344 1.730 1.00 90.94 93 ILE A C 1
ATOM 711 O O . ILE A 1 93 ? -10.227 -4.157 2.936 1.00 90.94 93 ILE A O 1
ATOM 715 N N . ALA A 1 94 ? -10.879 -5.191 1.058 1.00 91.69 94 ALA A N 1
ATOM 716 C CA . ALA A 1 94 ? -11.957 -5.940 1.701 1.00 91.69 94 ALA A CA 1
ATOM 717 C C . ALA A 1 94 ? -11.434 -6.875 2.808 1.00 91.69 94 ALA A C 1
ATOM 719 O O . ALA A 1 94 ? -12.019 -6.938 3.892 1.00 91.69 94 ALA A O 1
ATOM 720 N N . ALA A 1 95 ? -10.310 -7.556 2.564 1.00 94.62 95 ALA A N 1
ATOM 721 C CA . ALA A 1 95 ? -9.653 -8.388 3.567 1.00 94.62 95 ALA A CA 1
ATOM 722 C C . ALA A 1 95 ? -9.176 -7.554 4.768 1.00 94.62 95 ALA A C 1
ATOM 724 O O . ALA A 1 95 ? -9.458 -7.912 5.913 1.00 94.62 95 ALA A O 1
ATOM 725 N N . LEU A 1 96 ? -8.528 -6.410 4.523 1.00 91.19 96 LEU A N 1
ATOM 726 C CA . LEU A 1 96 ? -8.086 -5.493 5.575 1.00 91.19 96 LEU A CA 1
ATOM 727 C C . LEU A 1 96 ? -9.265 -4.976 6.406 1.00 91.19 96 LEU A C 1
ATOM 729 O O . LEU A 1 96 ? -9.205 -5.051 7.631 1.00 91.19 96 LEU A O 1
ATOM 733 N N . CYS A 1 97 ? -10.358 -4.541 5.773 1.00 90.19 97 CYS A N 1
ATOM 734 C CA . CYS A 1 97 ? -11.570 -4.106 6.472 1.00 90.19 97 CYS A CA 1
ATOM 735 C C . CYS A 1 97 ? -12.145 -5.220 7.356 1.00 90.19 97 CYS A C 1
ATOM 737 O O . CYS A 1 97 ? -12.362 -5.004 8.546 1.00 90.19 97 CYS A O 1
ATOM 739 N N . SER A 1 98 ? -12.304 -6.432 6.813 1.00 92.25 98 SER A N 1
ATOM 740 C CA . SER A 1 98 ? -12.819 -7.564 7.589 1.00 92.25 98 SER A CA 1
ATOM 741 C C . SER A 1 98 ? -11.929 -7.886 8.788 1.00 92.25 98 SER A C 1
ATOM 743 O O . SER A 1 98 ? -12.443 -8.150 9.872 1.00 92.25 98 SER A O 1
ATOM 745 N N . THR A 1 99 ? -10.605 -7.870 8.613 1.00 94.19 99 THR A N 1
ATOM 746 C CA . THR A 1 99 ? -9.677 -8.126 9.723 1.00 94.19 99 THR A CA 1
ATOM 747 C C . THR A 1 99 ? -9.666 -6.998 10.752 1.00 94.19 99 THR A C 1
ATOM 749 O O . THR A 1 99 ? -9.530 -7.265 11.948 1.00 94.19 99 THR A O 1
ATOM 752 N N . ALA A 1 100 ? -9.844 -5.748 10.321 1.00 91.62 100 ALA A N 1
ATOM 753 C CA . ALA A 1 100 ? -9.928 -4.609 11.219 1.00 91.62 100 ALA A CA 1
ATOM 754 C C . ALA A 1 100 ? -11.158 -4.723 12.130 1.00 91.62 100 ALA A C 1
ATOM 756 O O . ALA A 1 100 ? -11.031 -4.582 13.348 1.00 91.62 100 ALA A O 1
ATOM 757 N N . ASP A 1 101 ? -12.313 -5.074 11.567 1.00 92.12 101 ASP A N 1
ATOM 758 C CA . ASP A 1 101 ? -13.555 -5.186 12.329 1.00 92.12 101 ASP A CA 1
ATOM 759 C C . ASP A 1 101 ? -13.497 -6.298 13.386 1.00 92.12 101 ASP A C 1
ATOM 761 O O . ASP A 1 101 ? -13.919 -6.101 14.528 1.00 92.12 101 ASP A O 1
ATOM 765 N N . THR A 1 102 ? -12.935 -7.461 13.042 1.00 94.00 102 THR A N 1
ATOM 766 C CA . THR A 1 102 ? -12.928 -8.624 13.943 1.00 94.00 102 THR A CA 1
ATOM 767 C C . THR A 1 102 ? -11.771 -8.629 14.935 1.00 94.00 102 THR A C 1
ATOM 769 O O . THR A 1 102 ? -11.935 -9.118 16.053 1.00 94.00 102 THR A O 1
ATOM 772 N N . PHE A 1 103 ? -10.597 -8.118 14.550 1.00 93.12 103 PHE A N 1
ATOM 773 C CA . PHE A 1 103 ? -9.388 -8.201 15.375 1.00 93.12 103 PHE A CA 1
ATOM 774 C C . PHE A 1 103 ? -8.911 -6.845 15.878 1.00 93.12 103 PHE A C 1
ATOM 776 O O . PHE A 1 103 ? -8.520 -6.749 17.036 1.00 93.12 103 PHE A O 1
ATOM 783 N N . LEU A 1 104 ? -8.942 -5.788 15.066 1.00 90.38 104 LEU A N 1
ATOM 784 C CA . LEU A 1 104 ? -8.366 -4.502 15.467 1.00 90.38 104 LEU A CA 1
ATOM 785 C C . LEU A 1 104 ? -9.267 -3.761 16.464 1.00 90.38 104 LEU A C 1
ATOM 787 O O . LEU A 1 104 ? -8.772 -3.280 17.483 1.00 90.38 104 LEU A O 1
ATOM 791 N N . ILE A 1 105 ? -10.582 -3.711 16.223 1.00 91.94 105 ILE A N 1
ATOM 792 C CA . ILE A 1 105 ? -11.526 -2.971 17.082 1.00 91.94 105 ILE A CA 1
ATOM 793 C C . ILE A 1 105 ? -11.522 -3.480 18.540 1.00 91.94 105 ILE A C 1
ATOM 795 O O . ILE A 1 105 ? -11.369 -2.653 19.448 1.00 91.94 105 ILE A O 1
ATOM 799 N N . PRO A 1 106 ? -11.618 -4.797 18.827 1.00 92.94 106 PRO A N 1
ATOM 800 C CA . PRO A 1 106 ? -11.571 -5.280 20.207 1.00 92.94 106 PRO A CA 1
ATOM 801 C C . PRO A 1 106 ? -10.238 -4.961 20.891 1.00 92.94 106 PRO A C 1
ATOM 803 O O . PRO A 1 106 ? -10.219 -4.535 22.046 1.00 92.94 106 PRO A O 1
ATOM 806 N N . GLN A 1 107 ? -9.119 -5.106 20.173 1.00 92.38 107 GLN A N 1
ATOM 807 C CA . GLN A 1 107 ? -7.787 -4.839 20.722 1.00 92.38 107 GLN A CA 1
ATOM 808 C C . GLN A 1 107 ? -7.583 -3.352 21.022 1.00 92.38 107 GLN A C 1
ATOM 810 O O . GLN A 1 107 ? -7.033 -3.004 22.069 1.00 92.38 107 GLN A O 1
ATOM 815 N N . LEU A 1 108 ? -8.107 -2.463 20.175 1.00 91.44 108 LEU A N 1
ATOM 816 C CA . LEU A 1 108 ? -8.128 -1.026 20.447 1.00 91.44 108 LEU A CA 1
ATOM 817 C C . LEU A 1 108 ? -8.912 -0.697 21.719 1.00 91.44 108 LEU A C 1
ATOM 819 O O . LEU A 1 108 ? -8.466 0.146 22.495 1.00 91.44 108 LEU A O 1
ATOM 823 N N . SER A 1 109 ? -10.022 -1.387 21.995 1.00 91.25 109 SER A N 1
ATOM 824 C CA . SER A 1 109 ? -10.770 -1.204 23.246 1.00 91.25 109 SER A CA 1
ATOM 825 C C . SER A 1 109 ? -9.932 -1.577 24.478 1.00 91.25 109 SER A C 1
ATOM 827 O O . SER A 1 109 ? -9.886 -0.817 25.453 1.00 91.25 109 SER A O 1
ATOM 829 N N . TYR A 1 110 ? -9.196 -2.692 24.432 1.00 93.31 110 TYR A N 1
ATOM 830 C CA . TYR A 1 110 ? -8.293 -3.086 25.522 1.00 93.31 110 TYR A CA 1
ATOM 831 C C . TYR A 1 110 ? -7.162 -2.073 25.733 1.00 93.31 110 TYR A C 1
ATOM 833 O O . TYR A 1 110 ? -6.937 -1.610 26.855 1.00 93.31 110 TYR A O 1
ATOM 841 N N . ILE A 1 111 ? -6.490 -1.673 24.652 1.00 91.25 111 ILE A N 1
ATOM 842 C CA . ILE A 1 111 ? -5.386 -0.706 24.687 1.00 91.25 111 ILE A CA 1
ATOM 843 C C . ILE A 1 111 ? -5.877 0.662 25.181 1.00 91.25 111 ILE A C 1
ATOM 845 O O . ILE A 1 111 ? -5.228 1.290 26.016 1.00 91.25 111 ILE A O 1
ATOM 849 N N . SER A 1 112 ? -7.055 1.105 24.736 1.00 91.81 112 SER A N 1
ATOM 850 C CA . SER A 1 112 ? -7.666 2.366 25.171 1.00 91.81 112 SER A CA 1
ATOM 851 C C . SER A 1 112 ? -7.916 2.398 26.683 1.00 91.81 112 SER A C 1
ATOM 853 O O . SER A 1 112 ? -7.644 3.408 27.334 1.00 91.81 112 SER A O 1
ATOM 855 N N . THR A 1 113 ? -8.321 1.262 27.264 1.00 91.25 113 THR A N 1
ATOM 856 C CA . THR A 1 113 ? -8.526 1.114 28.711 1.00 91.25 113 THR A CA 1
ATOM 857 C C . THR A 1 113 ? -7.201 1.208 29.469 1.00 91.25 113 THR A C 1
ATOM 859 O O . THR A 1 113 ? -7.132 1.872 30.504 1.00 91.25 113 THR A O 1
ATOM 862 N N . TYR A 1 114 ? -6.136 0.597 28.939 1.00 92.62 114 TYR A N 1
ATOM 863 C CA . TYR A 1 114 ? -4.805 0.630 29.551 1.00 92.62 114 TYR A CA 1
ATOM 864 C C . TYR A 1 114 ? -4.175 2.028 29.502 1.00 92.62 114 TYR A C 1
ATOM 866 O O . TYR A 1 114 ? -3.656 2.513 30.506 1.00 92.62 114 TYR A O 1
ATOM 874 N N . LEU A 1 115 ? -4.266 2.709 28.355 1.00 89.94 115 LEU A N 1
ATOM 875 C CA . LEU A 1 115 ? -3.714 4.054 28.183 1.00 89.94 115 LEU A CA 1
ATOM 876 C C . LEU A 1 115 ? -4.633 5.156 28.739 1.00 89.94 115 LEU A C 1
ATOM 878 O O . LEU A 1 115 ? -4.202 6.302 28.827 1.00 89.94 115 LEU A O 1
ATOM 882 N N . ARG A 1 116 ? -5.874 4.832 29.133 1.00 91.12 116 ARG A N 1
ATOM 883 C CA . ARG A 1 116 ? -6.928 5.791 29.520 1.00 91.12 116 ARG A CA 1
ATOM 884 C C . ARG A 1 116 ? -7.272 6.805 28.418 1.00 91.12 116 ARG A C 1
ATOM 886 O O . ARG A 1 116 ? -7.556 7.967 28.704 1.00 91.12 116 ARG A O 1
ATOM 893 N N . LEU A 1 117 ? -7.275 6.365 27.159 1.00 89.62 117 LEU A N 1
ATOM 894 C CA . LEU A 1 117 ? -7.724 7.157 26.006 1.00 89.62 117 LEU A CA 1
ATOM 895 C C . LEU A 1 117 ? -9.077 6.661 25.484 1.00 89.62 117 LEU A C 1
ATOM 897 O O . LEU A 1 117 ? -9.513 5.557 25.792 1.00 89.62 117 LEU A O 1
ATOM 901 N N . LYS A 1 118 ? -9.742 7.478 24.658 1.00 89.56 118 LYS A N 1
ATOM 902 C CA . LYS A 1 118 ? -10.906 7.025 23.883 1.00 89.56 118 LYS A CA 1
ATOM 903 C C . LYS A 1 118 ? -10.458 6.038 22.791 1.00 89.56 118 LYS A C 1
ATOM 905 O O . LYS A 1 118 ? -9.443 6.318 22.146 1.00 89.56 118 LYS A O 1
ATOM 910 N N . PRO A 1 119 ? -11.217 4.955 22.532 1.00 85.75 119 PRO A N 1
ATOM 911 C CA . PRO A 1 119 ? -10.918 3.988 21.474 1.00 85.75 119 PRO A CA 1
ATOM 912 C C . PRO A 1 119 ? -10.680 4.635 20.106 1.00 85.75 119 PRO A C 1
ATOM 914 O O . PRO A 1 119 ? -9.733 4.264 19.422 1.00 85.75 119 PRO A O 1
ATOM 917 N N . ASP A 1 120 ? -11.459 5.660 19.754 1.00 87.69 120 ASP A N 1
ATOM 918 C CA . ASP A 1 120 ? -11.335 6.354 18.465 1.00 87.69 120 ASP A CA 1
ATOM 919 C C . ASP A 1 120 ? -9.993 7.083 18.323 1.00 87.69 120 ASP A C 1
ATOM 921 O O . ASP A 1 120 ? -9.346 7.025 17.281 1.00 87.69 120 ASP A O 1
ATOM 925 N N . VAL A 1 121 ? -9.535 7.736 19.397 1.00 90.50 121 VAL A N 1
ATOM 926 C CA . VAL A 1 121 ? -8.246 8.445 19.408 1.00 90.50 121 VAL A CA 1
ATOM 927 C C . VAL A 1 121 ? -7.099 7.439 19.363 1.00 90.50 121 VAL A C 1
ATOM 929 O O . VAL A 1 121 ? -6.162 7.613 18.588 1.00 90.50 121 VAL A O 1
ATOM 932 N N . ALA A 1 122 ? -7.200 6.353 20.136 1.00 89.88 122 ALA A N 1
ATOM 933 C CA . ALA A 1 122 ? -6.224 5.268 20.103 1.00 89.88 122 ALA A CA 1
ATOM 934 C C . ALA A 1 122 ? -6.143 4.620 18.709 1.00 89.88 122 ALA A C 1
ATOM 936 O O . ALA A 1 122 ? -5.045 4.356 18.223 1.00 89.88 122 ALA A O 1
ATOM 937 N N . GLY A 1 123 ? -7.288 4.426 18.049 1.00 89.75 123 GLY A N 1
ATOM 938 C CA . GLY A 1 123 ? -7.383 3.883 16.697 1.00 89.75 123 GLY A CA 1
ATOM 939 C C . GLY A 1 123 ? -6.709 4.773 15.661 1.00 89.75 123 GLY A C 1
ATOM 940 O O . GLY A 1 123 ? -5.847 4.296 14.927 1.00 89.75 123 GLY A O 1
ATOM 941 N N . VAL A 1 124 ? -7.030 6.070 15.639 1.00 89.81 124 VAL A N 1
ATOM 942 C CA . VAL A 1 124 ? -6.419 7.020 14.692 1.00 89.81 124 VAL A CA 1
ATOM 943 C C . VAL A 1 124 ? -4.904 7.106 14.891 1.00 89.81 124 VAL A C 1
ATOM 945 O O . VAL A 1 124 ? -4.158 7.097 13.912 1.00 89.81 124 VAL A O 1
ATOM 948 N N . THR A 1 125 ? -4.421 7.138 16.136 1.00 90.50 125 THR A N 1
ATOM 949 C CA . THR A 1 125 ? -2.979 7.202 16.413 1.00 90.50 125 THR A CA 1
ATOM 950 C C . THR A 1 125 ? -2.252 5.909 16.046 1.00 90.50 125 THR A C 1
ATOM 952 O O . THR A 1 125 ? -1.208 5.971 15.400 1.00 90.50 125 THR A O 1
ATOM 955 N N . LEU A 1 126 ? -2.782 4.740 16.422 1.00 89.19 126 LEU A N 1
ATOM 956 C CA . LEU A 1 126 ? -2.142 3.457 16.114 1.00 89.19 126 LEU A CA 1
ATOM 957 C C . LEU A 1 126 ? -2.179 3.136 14.620 1.00 89.19 126 LEU A C 1
ATOM 959 O O . LEU A 1 126 ? -1.210 2.584 14.107 1.00 89.19 126 LEU A O 1
ATOM 963 N N . LEU A 1 127 ? -3.242 3.526 13.915 1.00 88.25 127 LEU A N 1
ATOM 964 C CA . LEU A 1 127 ? -3.319 3.402 12.461 1.00 88.25 127 LEU A CA 1
ATOM 965 C C . LEU A 1 127 ? -2.296 4.315 11.772 1.00 88.25 127 LEU A C 1
ATOM 967 O O . LEU A 1 127 ? -1.578 3.869 10.880 1.00 88.25 127 LEU A O 1
ATOM 971 N N . ALA A 1 128 ? -2.187 5.575 12.210 1.00 89.25 128 ALA A N 1
ATOM 972 C CA . ALA A 1 128 ? -1.192 6.507 11.680 1.00 89.25 128 ALA A CA 1
ATOM 973 C C . ALA A 1 128 ? 0.242 6.016 11.936 1.00 89.25 128 ALA A C 1
ATOM 975 O O . ALA A 1 128 ? 1.085 6.077 11.043 1.00 89.25 128 ALA A O 1
ATOM 976 N N . PHE A 1 129 ? 0.511 5.478 13.128 1.00 89.69 129 PHE A N 1
ATOM 977 C CA . PHE A 1 129 ? 1.806 4.889 13.460 1.00 89.69 129 PHE A CA 1
ATOM 978 C C . PHE A 1 129 ? 2.092 3.624 12.637 1.00 89.69 129 PHE A C 1
ATOM 980 O O . PHE A 1 129 ? 3.193 3.477 12.112 1.00 89.69 129 PHE A O 1
ATOM 987 N N . GLY A 1 130 ? 1.107 2.732 12.495 1.00 88.62 130 GLY A N 1
ATOM 988 C CA . GLY A 1 130 ? 1.240 1.480 11.748 1.00 88.62 130 GLY A CA 1
A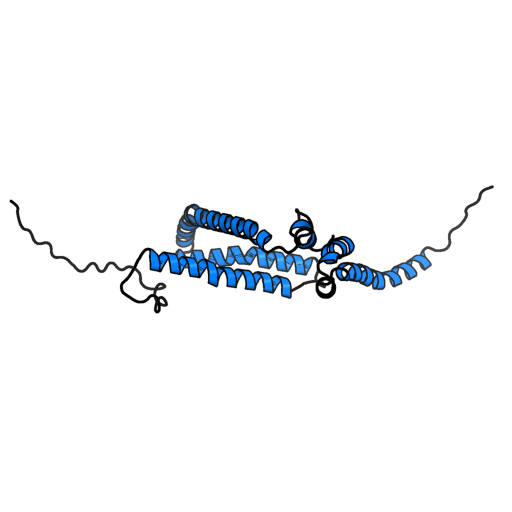TOM 989 C C . GLY A 1 130 ? 1.511 1.690 10.260 1.00 88.62 130 GLY A C 1
ATOM 990 O O . GLY A 1 130 ? 2.329 0.969 9.697 1.00 88.62 130 GLY A O 1
ATOM 991 N N . ASN A 1 131 ? 0.887 2.702 9.651 1.00 87.56 131 ASN A N 1
ATOM 992 C CA . ASN A 1 131 ? 1.150 3.065 8.259 1.00 87.56 131 ASN A CA 1
ATOM 993 C C . ASN A 1 131 ? 2.492 3.796 8.101 1.00 87.56 131 ASN A C 1
ATOM 995 O O . ASN A 1 131 ? 3.262 3.448 7.220 1.00 87.56 131 ASN A O 1
ATOM 999 N N . GLY A 1 132 ? 2.817 4.760 8.973 1.00 86.81 132 GLY A N 1
ATOM 1000 C CA . GLY A 1 132 ? 4.024 5.582 8.809 1.00 86.81 132 GLY A CA 1
ATOM 1001 C C . GLY A 1 132 ? 5.340 4.910 9.220 1.00 86.81 132 GLY A C 1
ATOM 1002 O O . GLY A 1 132 ? 6.406 5.298 8.743 1.00 86.81 132 GLY A O 1
ATOM 1003 N N . ALA A 1 133 ? 5.307 3.909 10.106 1.00 90.75 133 ALA A N 1
ATOM 1004 C CA . ALA A 1 133 ? 6.506 3.196 10.547 1.00 90.75 133 ALA A CA 1
ATOM 1005 C C . ALA A 1 133 ? 7.293 2.533 9.393 1.00 90.75 133 ALA A C 1
ATOM 1007 O O . ALA A 1 133 ? 8.487 2.822 9.268 1.00 90.75 133 ALA A O 1
ATOM 1008 N N . PRO A 1 134 ? 6.693 1.676 8.539 1.00 87.12 134 PRO A N 1
ATOM 1009 C CA . PRO A 1 134 ? 7.414 1.051 7.429 1.00 87.12 134 PRO A CA 1
ATOM 1010 C C . PRO A 1 134 ? 7.960 2.069 6.419 1.00 87.12 134 PRO A C 1
ATOM 1012 O O . PRO A 1 134 ? 9.065 1.862 5.914 1.00 87.12 134 PRO A O 1
ATOM 1015 N N . ASP A 1 135 ? 7.264 3.183 6.179 1.00 86.44 135 ASP A N 1
ATOM 1016 C CA . ASP A 1 135 ? 7.717 4.234 5.257 1.00 86.44 135 ASP A CA 1
ATOM 1017 C C . ASP A 1 135 ? 8.990 4.915 5.767 1.00 86.44 135 ASP A C 1
ATOM 1019 O O . ASP A 1 135 ? 9.973 5.069 5.036 1.00 86.44 135 ASP A O 1
ATOM 1023 N N . VAL A 1 136 ? 9.018 5.261 7.058 1.00 87.31 136 VAL A N 1
ATOM 1024 C CA . VAL A 1 136 ? 10.196 5.862 7.697 1.00 87.31 136 VAL A CA 1
ATOM 1025 C C . VAL A 1 136 ? 11.359 4.873 7.720 1.00 87.31 136 VAL A C 1
ATOM 1027 O O . VAL A 1 136 ? 12.487 5.254 7.404 1.00 87.31 136 VAL A O 1
ATOM 1030 N N . PHE A 1 137 ? 11.111 3.601 8.049 1.00 89.31 137 PHE A N 1
ATOM 1031 C CA . PHE A 1 137 ? 12.167 2.586 8.038 1.00 89.31 137 PHE A CA 1
ATOM 1032 C C . PHE A 1 137 ? 12.722 2.346 6.634 1.00 89.31 137 PHE A C 1
ATOM 1034 O O . PHE A 1 137 ? 13.939 2.235 6.483 1.00 89.31 137 PHE A O 1
ATOM 1041 N N . THR A 1 138 ? 11.870 2.333 5.610 1.00 85.31 138 THR A N 1
ATOM 1042 C CA . THR A 1 138 ? 12.296 2.213 4.209 1.00 85.31 138 THR A CA 1
ATOM 1043 C C . THR A 1 138 ? 13.120 3.428 3.789 1.00 85.31 138 THR A C 1
ATOM 1045 O O . THR A 1 138 ? 14.210 3.268 3.241 1.00 85.31 138 THR A O 1
ATOM 1048 N N . GLY A 1 139 ? 12.678 4.642 4.129 1.00 84.44 139 GLY A N 1
ATOM 1049 C CA . GLY A 1 139 ? 13.427 5.870 3.860 1.00 84.44 139 GLY A CA 1
ATOM 1050 C C . GLY A 1 139 ? 14.800 5.895 4.540 1.00 84.44 139 GLY A C 1
ATOM 1051 O O . GLY A 1 139 ? 15.795 6.242 3.905 1.00 84.44 139 GLY A O 1
ATOM 1052 N N . ILE A 1 140 ? 14.888 5.466 5.804 1.00 86.38 140 ILE A N 1
ATOM 1053 C CA . ILE A 1 140 ? 16.166 5.357 6.526 1.00 86.38 140 ILE A CA 1
ATOM 1054 C C . ILE A 1 140 ? 17.054 4.274 5.901 1.00 86.38 140 ILE A C 1
ATOM 1056 O O . ILE A 1 140 ? 18.257 4.488 5.750 1.00 86.38 140 ILE A O 1
ATOM 1060 N N . ALA A 1 141 ? 16.493 3.127 5.514 1.00 86.00 141 ALA A N 1
ATOM 1061 C CA . ALA A 1 141 ? 17.244 2.056 4.861 1.00 86.00 141 ALA A CA 1
ATOM 1062 C C . ALA A 1 141 ? 17.850 2.526 3.530 1.00 86.00 141 ALA A C 1
ATOM 1064 O O . ALA A 1 141 ? 19.032 2.300 3.280 1.00 86.00 141 ALA A O 1
ATOM 1065 N N . VAL A 1 142 ? 17.084 3.256 2.716 1.00 80.56 142 VAL A N 1
ATOM 1066 C CA . VAL A 1 142 ? 17.580 3.842 1.461 1.00 80.56 142 VAL A CA 1
ATOM 1067 C C . VAL A 1 142 ? 18.634 4.916 1.741 1.00 80.56 142 VAL A C 1
ATOM 1069 O O . VAL A 1 142 ? 19.711 4.877 1.151 1.00 80.56 142 VAL A O 1
ATOM 1072 N N . ALA A 1 143 ? 18.389 5.816 2.697 1.00 81.38 143 ALA A N 1
ATOM 1073 C CA . ALA A 1 143 ? 19.337 6.871 3.063 1.00 81.38 143 ALA A CA 1
ATOM 1074 C C . ALA A 1 143 ? 20.664 6.330 3.626 1.00 81.38 143 ALA A C 1
ATOM 1076 O O . ALA A 1 143 ? 21.711 6.953 3.457 1.00 81.38 143 ALA A O 1
ATOM 1077 N N . THR A 1 144 ? 20.635 5.176 4.296 1.00 81.50 144 THR A N 1
ATOM 1078 C CA . THR A 1 144 ? 21.833 4.539 4.866 1.00 81.50 144 THR A CA 1
ATOM 1079 C C . THR A 1 144 ? 22.565 3.645 3.868 1.00 81.50 144 THR A C 1
ATOM 1081 O O . THR A 1 144 ? 23.794 3.594 3.904 1.00 81.50 144 THR A O 1
ATOM 1084 N N . ALA A 1 145 ? 21.850 2.964 2.968 1.00 76.44 145 ALA A N 1
ATOM 1085 C CA . ALA A 1 145 ? 22.448 2.111 1.943 1.00 76.44 145 ALA A CA 1
ATOM 1086 C C . ALA A 1 145 ? 22.988 2.909 0.742 1.00 76.44 145 ALA A C 1
ATOM 1088 O O . ALA A 1 145 ? 24.059 2.587 0.222 1.00 76.44 145 ALA A O 1
ATOM 1089 N N . HIS A 1 146 ? 22.274 3.958 0.325 1.00 68.81 146 HIS A N 1
ATOM 1090 C CA . HIS A 1 146 ? 22.555 4.733 -0.885 1.00 68.81 146 HIS A CA 1
ATOM 1091 C C . HIS A 1 146 ? 22.388 6.246 -0.637 1.00 68.81 146 HIS A C 1
ATOM 1093 O O . HIS A 1 146 ? 21.492 6.873 -1.200 1.00 68.81 146 HIS A O 1
ATOM 1099 N N . PRO A 1 147 ? 23.261 6.875 0.178 1.00 64.50 147 PRO A N 1
ATOM 1100 C CA . PRO A 1 147 ? 23.123 8.285 0.567 1.00 64.50 147 PRO A CA 1
ATOM 1101 C C . PRO A 1 147 ? 23.204 9.280 -0.605 1.00 64.50 147 PRO A C 1
ATOM 1103 O O . PRO A 1 147 ? 22.771 10.419 -0.464 1.00 64.50 147 PRO A O 1
ATOM 1106 N N . GLU A 1 148 ? 23.758 8.871 -1.750 1.00 63.12 148 GLU A N 1
ATOM 1107 C CA . GLU A 1 148 ? 23.958 9.726 -2.932 1.00 63.12 148 GLU A CA 1
ATOM 1108 C C . GLU A 1 148 ? 22.886 9.518 -4.020 1.00 63.12 148 GLU A C 1
ATOM 1110 O O . GLU A 1 148 ? 22.850 10.272 -4.989 1.00 63.12 148 GLU A O 1
ATOM 1115 N N . GLU A 1 149 ? 22.002 8.526 -3.855 1.00 63.69 149 GLU A N 1
ATOM 1116 C CA . GLU A 1 149 ? 20.989 8.111 -4.844 1.00 63.69 149 GLU A CA 1
ATOM 1117 C C . GLU A 1 149 ? 19.567 8.132 -4.242 1.00 63.69 149 GLU A C 1
ATOM 1119 O O . GLU A 1 149 ? 18.674 7.416 -4.687 1.00 63.69 149 GLU A O 1
ATOM 1124 N N . VAL A 1 150 ? 19.339 8.929 -3.188 1.00 66.00 150 VAL A N 1
ATOM 1125 C CA . VAL A 1 150 ? 18.016 9.032 -2.554 1.00 66.00 150 VAL A CA 1
ATOM 1126 C C . VAL A 1 150 ? 17.055 9.808 -3.459 1.00 66.00 150 VAL A C 1
ATOM 1128 O O . VAL A 1 150 ? 17.067 11.041 -3.499 1.00 66.00 150 VAL A O 1
ATOM 1131 N N . ASP A 1 151 ? 16.165 9.084 -4.135 1.00 73.56 151 ASP A N 1
ATOM 1132 C CA . ASP A 1 151 ? 15.079 9.658 -4.931 1.00 73.56 151 ASP A CA 1
ATOM 1133 C C . ASP A 1 151 ? 13.916 10.122 -4.038 1.00 73.56 151 ASP A C 1
ATOM 1135 O O . ASP A 1 151 ? 12.876 9.470 -3.909 1.00 73.56 151 ASP A O 1
ATOM 1139 N N . PHE A 1 152 ? 14.067 11.303 -3.430 1.00 78.06 152 PHE A N 1
ATOM 1140 C CA . PHE A 1 152 ? 13.023 11.928 -2.601 1.00 78.06 152 PHE A CA 1
ATOM 1141 C C . PHE A 1 152 ? 11.685 12.099 -3.335 1.00 78.06 152 PHE A C 1
ATOM 1143 O O . PHE A 1 152 ? 10.624 12.011 -2.719 1.00 78.06 152 PHE A O 1
ATOM 1150 N N . SER A 1 153 ? 11.726 12.321 -4.650 1.00 82.19 153 SER A N 1
ATOM 1151 C CA . SER A 1 153 ? 10.534 12.467 -5.489 1.00 82.19 153 SER A CA 1
ATOM 1152 C C . SER A 1 153 ? 9.688 11.193 -5.528 1.00 82.19 153 SER A C 1
ATOM 1154 O O . SER A 1 153 ? 8.464 11.286 -5.549 1.00 82.19 153 SER A O 1
ATOM 1156 N N . LEU A 1 154 ? 10.323 10.015 -5.513 1.00 81.69 154 LEU A N 1
ATOM 1157 C CA . LEU A 1 154 ? 9.630 8.726 -5.541 1.00 81.69 154 LEU A CA 1
ATOM 1158 C C . LEU A 1 154 ? 8.933 8.455 -4.202 1.00 81.69 154 LEU A C 1
ATOM 1160 O O . LEU A 1 154 ? 7.753 8.118 -4.181 1.00 81.69 154 LEU A O 1
ATOM 1164 N N . LEU A 1 155 ? 9.641 8.693 -3.093 1.00 83.25 155 LEU A N 1
ATOM 1165 C CA . LEU A 1 155 ? 9.095 8.571 -1.736 1.00 83.25 155 LEU A CA 1
ATOM 1166 C C . LEU A 1 155 ? 7.906 9.517 -1.514 1.00 83.25 155 LEU A C 1
ATOM 1168 O O . LEU A 1 155 ? 6.889 9.133 -0.943 1.00 83.25 155 LEU A O 1
ATOM 1172 N N . LEU A 1 156 ? 8.015 10.762 -1.986 1.00 87.44 156 LEU A N 1
ATOM 1173 C CA . LEU A 1 156 ? 6.932 11.734 -1.862 1.00 87.44 156 LEU A CA 1
ATOM 1174 C C . LEU A 1 156 ? 5.728 11.361 -2.735 1.00 87.44 156 LEU A C 1
ATOM 1176 O O . LEU A 1 156 ? 4.592 11.530 -2.297 1.00 87.44 156 LEU A O 1
ATOM 1180 N N . ALA A 1 157 ? 5.962 10.859 -3.951 1.00 87.88 157 ALA A N 1
ATOM 1181 C CA . ALA A 1 157 ? 4.892 10.420 -4.842 1.00 87.88 157 ALA A CA 1
ATOM 1182 C C . ALA A 1 157 ? 4.088 9.260 -4.240 1.00 87.88 157 ALA A C 1
ATOM 1184 O O . ALA A 1 157 ? 2.863 9.268 -4.344 1.00 87.88 157 ALA A O 1
ATOM 1185 N N . ASP A 1 158 ? 4.753 8.317 -3.573 1.00 85.94 158 ASP A N 1
ATOM 1186 C CA . ASP A 1 158 ? 4.096 7.196 -2.897 1.00 85.94 158 ASP A CA 1
ATOM 1187 C C . ASP A 1 158 ? 3.214 7.675 -1.726 1.00 85.94 158 ASP A C 1
ATOM 1189 O O . ASP A 1 158 ? 2.006 7.429 -1.695 1.00 85.94 158 ASP A O 1
ATOM 1193 N N . LEU A 1 159 ? 3.774 8.498 -0.831 1.00 88.31 159 LEU A N 1
ATOM 1194 C CA . LEU A 1 159 ? 3.050 9.070 0.314 1.00 88.31 159 LEU A CA 1
ATOM 1195 C C . LEU A 1 159 ? 1.847 9.936 -0.105 1.00 88.31 159 LEU A C 1
ATOM 1197 O O . LEU A 1 159 ? 0.744 9.842 0.452 1.00 88.31 159 LEU A O 1
ATOM 1201 N N . VAL A 1 160 ? 2.044 10.812 -1.092 1.00 91.62 160 VAL A N 1
ATOM 1202 C CA . VAL A 1 160 ? 0.986 11.697 -1.596 1.00 91.62 160 VAL A CA 1
ATOM 1203 C C . VAL A 1 160 ? -0.057 10.895 -2.377 1.00 91.62 160 VAL A C 1
ATOM 1205 O O . VAL A 1 160 ? -1.254 11.115 -2.199 1.00 91.62 160 VAL A O 1
ATOM 1208 N N . GLY A 1 161 ? 0.363 9.922 -3.185 1.00 90.38 161 GLY A N 1
ATOM 1209 C CA . GLY A 1 161 ? -0.540 9.042 -3.925 1.00 90.38 161 GLY A CA 1
ATOM 1210 C C . GLY A 1 161 ? -1.445 8.229 -2.999 1.00 90.38 161 GLY A C 1
ATOM 1211 O O . GLY A 1 161 ? -2.668 8.233 -3.174 1.00 90.38 161 GLY A O 1
ATOM 1212 N N . GLY A 1 162 ? -0.870 7.606 -1.966 1.00 88.44 162 GLY A N 1
ATOM 1213 C CA . GLY A 1 162 ? -1.617 6.832 -0.974 1.00 88.44 162 GLY A CA 1
ATOM 1214 C C . GLY A 1 162 ? -2.621 7.681 -0.191 1.00 88.44 162 GLY A C 1
ATOM 1215 O O . GLY A 1 162 ? -3.787 7.306 -0.047 1.00 88.44 162 GLY A O 1
ATOM 1216 N N . SER A 1 163 ? -2.213 8.869 0.263 1.00 89.69 163 SER A N 1
ATOM 1217 C CA . SER A 1 163 ? -3.113 9.775 0.991 1.00 89.69 163 SER A CA 1
ATOM 1218 C C . SER A 1 163 ? -4.263 10.299 0.121 1.00 89.69 163 SER A C 1
ATOM 1220 O O . SER A 1 163 ? -5.409 10.319 0.581 1.00 89.69 163 SER A O 1
ATOM 1222 N N . ILE A 1 164 ? -4.006 10.645 -1.146 1.00 93.69 164 ILE A N 1
ATOM 1223 C CA . ILE A 1 164 ? -5.057 11.035 -2.100 1.00 93.69 164 ILE A CA 1
ATOM 1224 C C . ILE A 1 164 ? -6.031 9.877 -2.336 1.00 93.69 164 ILE A C 1
ATOM 1226 O O . ILE A 1 164 ? -7.246 10.095 -2.339 1.00 93.69 164 ILE A O 1
ATOM 1230 N N . PHE A 1 165 ? -5.534 8.648 -2.489 1.00 91.38 165 PHE A N 1
ATOM 1231 C CA . PHE A 1 165 ? -6.379 7.467 -2.665 1.00 91.38 165 PHE A CA 1
ATOM 1232 C C . PHE A 1 165 ? -7.318 7.250 -1.469 1.00 91.38 165 PHE A C 1
ATOM 1234 O O . PHE A 1 165 ? -8.525 7.078 -1.652 1.00 91.38 165 PHE A O 1
ATOM 1241 N N . ILE A 1 166 ? -6.802 7.335 -0.240 1.00 89.81 166 ILE A N 1
ATOM 1242 C CA . ILE A 1 166 ? -7.614 7.177 0.976 1.00 89.81 166 ILE A CA 1
ATOM 1243 C C . ILE A 1 166 ? -8.679 8.280 1.065 1.00 89.81 166 ILE A C 1
ATOM 1245 O O . ILE A 1 166 ? -9.853 7.995 1.313 1.00 89.81 166 ILE A O 1
ATOM 1249 N N . MET A 1 167 ? -8.303 9.536 0.820 1.00 90.19 167 MET A N 1
ATOM 1250 C CA . MET A 1 167 ? -9.236 10.664 0.924 1.00 90.19 167 MET A CA 1
ATOM 1251 C C . MET A 1 167 ? -10.328 10.650 -0.150 1.00 90.19 167 MET A C 1
ATOM 1253 O O . MET A 1 167 ? -11.448 11.081 0.109 1.00 90.19 167 MET A O 1
ATOM 1257 N N . THR A 1 168 ? -10.031 10.162 -1.352 1.00 91.00 168 THR A N 1
ATOM 1258 C CA . THR A 1 168 ? -10.999 10.149 -2.459 1.00 91.00 168 THR A CA 1
ATOM 1259 C C . THR A 1 168 ? -11.866 8.895 -2.451 1.00 91.00 168 THR A C 1
ATOM 1261 O O . THR A 1 168 ? -13.091 8.994 -2.485 1.00 91.00 168 THR A O 1
ATOM 1264 N N . VAL A 1 169 ? -11.250 7.715 -2.370 1.00 90.50 169 VAL A N 1
ATOM 1265 C CA . VAL A 1 169 ? -11.947 6.433 -2.519 1.00 90.50 169 VAL A CA 1
ATOM 1266 C C . VAL A 1 169 ? -12.499 5.948 -1.184 1.00 90.50 169 VAL A C 1
ATOM 1268 O O . VAL A 1 169 ? -13.684 5.639 -1.094 1.00 90.50 169 VAL A O 1
ATOM 1271 N N . VAL A 1 170 ? -11.675 5.903 -0.132 1.00 88.38 170 VAL A N 1
ATOM 1272 C CA . VAL A 1 170 ? -12.082 5.313 1.156 1.00 88.38 170 VAL A CA 1
ATOM 1273 C C . VAL A 1 170 ? -13.065 6.224 1.881 1.00 88.38 170 VAL A C 1
ATOM 1275 O O . VAL A 1 170 ? -14.166 5.791 2.218 1.00 88.38 170 VAL A O 1
ATOM 1278 N N . VAL A 1 171 ? -12.718 7.500 2.078 1.00 88.69 171 VAL A N 1
ATOM 1279 C CA . VAL A 1 171 ? -13.632 8.461 2.722 1.00 88.69 171 VAL A CA 1
ATOM 1280 C C . VAL A 1 171 ? -14.895 8.647 1.879 1.00 88.69 171 VAL A C 1
ATOM 1282 O O . VAL A 1 171 ? -15.996 8.644 2.431 1.00 88.69 171 VAL A O 1
ATOM 1285 N N . GLY A 1 172 ? -14.759 8.721 0.550 1.00 89.56 172 GLY A N 1
ATOM 1286 C CA . GLY A 1 172 ? -15.895 8.772 -0.371 1.00 89.56 172 GLY A CA 1
ATOM 1287 C C . GLY A 1 172 ? -16.844 7.582 -0.202 1.00 89.56 172 GLY A C 1
ATOM 1288 O O . GLY A 1 172 ? -18.051 7.777 -0.058 1.00 89.56 172 GLY A O 1
ATOM 1289 N N . A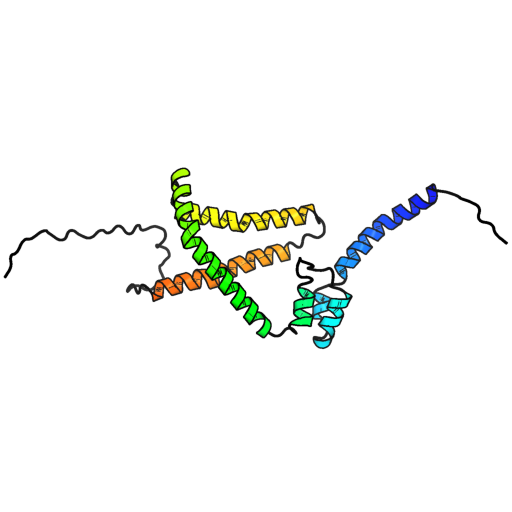LA A 1 173 ? -16.311 6.359 -0.128 1.00 88.06 173 ALA A N 1
ATOM 1290 C CA . ALA A 1 173 ? -17.102 5.153 0.109 1.00 88.06 173 ALA A CA 1
ATOM 1291 C C . ALA A 1 173 ? -17.777 5.155 1.490 1.00 88.06 173 ALA A C 1
ATOM 1293 O O . ALA A 1 173 ? -18.955 4.816 1.590 1.00 88.06 173 ALA A O 1
ATOM 1294 N N . VAL A 1 174 ? -17.087 5.581 2.552 1.00 86.94 174 VAL A N 1
ATOM 1295 C CA . VAL A 1 174 ? -17.672 5.668 3.904 1.00 86.94 174 VAL A CA 1
ATOM 1296 C C . VAL A 1 174 ? -18.840 6.654 3.939 1.00 86.94 174 VAL A C 1
ATOM 1298 O O . VAL A 1 174 ? -19.900 6.333 4.484 1.00 86.94 174 VAL A O 1
ATOM 1301 N N . VAL A 1 175 ? -18.675 7.835 3.335 1.00 88.31 175 VAL A N 1
ATOM 1302 C CA . VAL A 1 175 ? -19.744 8.841 3.228 1.00 88.31 175 VAL A CA 1
ATOM 1303 C C . VAL A 1 175 ? -20.912 8.293 2.411 1.00 88.31 175 VAL A C 1
ATOM 1305 O O . VAL A 1 175 ? -22.063 8.421 2.829 1.00 88.31 175 VAL A O 1
ATOM 1308 N N . TRP A 1 176 ? -20.624 7.627 1.291 1.00 87.88 176 TRP A N 1
ATOM 1309 C CA . TRP A 1 176 ? -21.639 7.010 0.441 1.00 87.88 176 TRP A CA 1
ATOM 1310 C C . TRP A 1 176 ? -22.460 5.961 1.196 1.00 87.88 176 TRP A C 1
ATOM 1312 O O . TRP A 1 176 ? -23.687 6.036 1.234 1.00 87.88 176 TRP A O 1
ATOM 1322 N N . VAL A 1 177 ? -21.798 5.009 1.855 1.00 86.38 177 VAL A N 1
ATOM 1323 C CA . VAL A 1 177 ? -22.446 3.954 2.650 1.00 86.38 177 VAL A CA 1
ATOM 1324 C C . VAL A 1 177 ? -23.274 4.563 3.787 1.00 86.38 177 VAL A C 1
ATOM 1326 O O . VAL A 1 177 ? -24.406 4.144 4.022 1.00 86.38 177 VAL A O 1
ATOM 1329 N N . ARG A 1 178 ? -22.771 5.601 4.467 1.00 83.31 178 ARG A N 1
ATOM 1330 C CA . ARG A 1 178 ? -23.504 6.256 5.563 1.00 83.31 178 ARG A CA 1
ATOM 1331 C C . ARG A 1 178 ? -24.735 7.032 5.095 1.00 83.31 178 ARG A C 1
ATOM 1333 O O . ARG A 1 178 ? -25.790 6.851 5.698 1.00 83.31 178 ARG A O 1
ATOM 1340 N N . CYS A 1 179 ? -24.641 7.854 4.045 1.00 79.12 179 CYS A N 1
ATOM 1341 C CA . CYS A 1 179 ? -25.809 8.601 3.555 1.00 79.12 179 CYS A CA 1
ATOM 1342 C C . CYS A 1 179 ? -26.822 7.669 2.833 1.00 79.12 179 CYS A C 1
ATOM 1344 O O . CYS A 1 179 ? -28.002 8.004 2.789 1.00 79.12 179 CYS A O 1
ATOM 1346 N N . THR A 1 180 ? -26.419 6.493 2.318 1.00 80.69 180 THR A N 1
ATOM 1347 C CA . THR A 1 180 ? -27.349 5.529 1.680 1.00 80.69 180 THR A CA 1
ATOM 1348 C C . THR A 1 180 ? -28.076 4.611 2.666 1.00 80.69 180 THR A C 1
ATOM 1350 O O . THR A 1 180 ? -29.265 4.364 2.476 1.00 80.69 180 THR A O 1
ATOM 1353 N N . LEU A 1 181 ? -27.414 4.119 3.723 1.00 72.31 181 LEU A N 1
ATOM 1354 C CA . LEU A 1 181 ? -28.051 3.216 4.696 1.00 72.31 181 LEU A CA 1
ATOM 1355 C C . LEU A 1 181 ? -28.831 3.932 5.811 1.00 72.31 181 LEU A C 1
ATOM 1357 O O . LEU A 1 181 ? -29.670 3.297 6.447 1.00 72.31 181 LEU A O 1
ATOM 1361 N N . HIS A 1 182 ? -28.585 5.221 6.070 1.00 64.81 182 HIS A N 1
ATOM 1362 C CA . HIS A 1 182 ? -29.304 5.967 7.109 1.00 64.81 182 HIS A CA 1
ATOM 1363 C C . HIS A 1 182 ? -29.747 7.352 6.603 1.00 64.81 182 HIS A C 1
ATOM 1365 O O . HIS A 1 182 ? -29.080 8.356 6.872 1.00 64.81 182 HIS A O 1
ATOM 1371 N N . PRO A 1 183 ? -30.866 7.433 5.854 1.00 60.12 183 PRO A N 1
ATOM 1372 C CA . PRO A 1 183 ? -31.380 8.697 5.343 1.00 60.12 183 PRO A CA 1
ATOM 1373 C C . PRO A 1 183 ? -31.944 9.535 6.499 1.00 60.12 183 PRO A C 1
ATOM 1375 O O . PRO A 1 183 ? -33.096 9.387 6.900 1.00 60.12 183 PRO A O 1
ATOM 1378 N N . HIS A 1 184 ? -31.123 10.421 7.063 1.00 57.84 184 HIS A N 1
ATOM 1379 C CA . HIS A 1 184 ? -31.603 11.466 7.965 1.00 57.84 184 HIS A CA 1
ATOM 1380 C C . HIS A 1 184 ? -32.168 12.628 7.122 1.00 57.84 184 HIS A C 1
ATOM 1382 O O . HIS A 1 184 ? -31.563 12.982 6.111 1.00 57.84 184 HIS A O 1
ATOM 1388 N N . PRO A 1 185 ? -33.278 13.279 7.514 1.00 54.53 185 PRO A N 1
ATOM 1389 C CA . PRO A 1 185 ? -33.915 14.360 6.742 1.00 54.53 185 PRO A CA 1
ATOM 1390 C C . PRO A 1 185 ? -33.113 15.677 6.606 1.00 54.53 185 PRO A C 1
ATOM 1392 O O . PRO A 1 185 ? -33.679 16.684 6.189 1.00 54.53 185 PRO A O 1
ATOM 1395 N N . ALA A 1 186 ? -31.819 15.713 6.945 1.00 55.47 186 ALA A N 1
ATOM 1396 C CA . ALA A 1 186 ? -30.978 16.909 6.835 1.00 55.47 186 ALA A CA 1
ATOM 1397 C C . ALA A 1 186 ? -29.863 16.701 5.790 1.00 55.47 186 ALA A C 1
ATOM 1399 O O . ALA A 1 186 ? -29.297 15.609 5.725 1.00 55.47 186 ALA A O 1
ATOM 1400 N N . PRO A 1 187 ? -29.520 17.719 4.976 1.00 49.22 187 PRO A N 1
ATOM 1401 C CA . PRO A 1 187 ? -28.481 17.590 3.957 1.00 49.22 187 PRO A CA 1
ATOM 1402 C C . PRO A 1 187 ? -27.113 17.270 4.589 1.00 49.22 187 PRO A C 1
ATOM 1404 O O . PRO A 1 187 ? -26.682 17.964 5.509 1.00 49.22 187 PRO A O 1
ATOM 1407 N N . CYS A 1 188 ? -26.413 16.250 4.062 1.00 51.50 188 CYS A N 1
ATOM 1408 C CA . CYS A 1 188 ? -25.064 15.796 4.467 1.00 51.50 188 CYS A CA 1
ATOM 1409 C C . CYS A 1 188 ? -23.952 16.873 4.233 1.00 51.50 188 CYS A C 1
ATOM 1411 O O . CYS A 1 188 ? -22.780 16.532 4.100 1.00 51.50 188 CYS A O 1
ATOM 1413 N N . THR A 1 189 ? -24.277 18.171 4.143 1.00 49.88 189 THR A N 1
ATOM 1414 C CA . THR A 1 189 ? -23.324 19.282 3.932 1.00 49.88 189 THR A CA 1
ATOM 1415 C C . THR A 1 189 ? -22.743 19.851 5.230 1.00 49.88 189 THR A C 1
ATOM 1417 O O . THR A 1 189 ? -21.818 20.658 5.176 1.00 49.88 189 THR A O 1
ATOM 1420 N N . SER A 1 190 ? -23.234 19.422 6.397 1.00 40.22 190 SER A N 1
ATOM 1421 C CA . SER A 1 190 ? -22.794 19.907 7.715 1.00 40.22 190 SER A CA 1
ATOM 1422 C C . SER A 1 190 ? -22.322 18.796 8.664 1.00 40.22 190 SER A C 1
ATOM 1424 O O . SER A 1 190 ? -22.428 18.922 9.880 1.00 40.22 190 SER A O 1
ATOM 1426 N N . CYS A 1 191 ? -21.728 17.716 8.146 1.00 44.41 191 CYS A N 1
ATOM 1427 C CA . CYS A 1 191 ? -21.103 16.674 8.977 1.00 44.41 191 CYS A CA 1
ATOM 1428 C C . CYS A 1 191 ? -19.736 17.081 9.569 1.00 44.41 191 CYS A C 1
ATOM 1430 O O . CYS A 1 191 ? -18.900 16.225 9.845 1.00 44.41 191 CYS A O 1
ATOM 1432 N N . THR A 1 192 ? -19.492 18.370 9.820 1.00 45.59 192 THR A N 1
ATOM 1433 C CA . THR A 1 192 ? -18.327 18.839 10.594 1.00 45.59 192 THR A CA 1
ATOM 1434 C C . THR A 1 192 ? -18.484 18.577 12.101 1.00 45.59 192 THR A C 1
ATOM 1436 O O . THR A 1 192 ? -17.559 18.825 12.867 1.00 45.59 192 THR A O 1
ATOM 1439 N N . SER A 1 193 ? -19.641 18.074 12.548 1.00 38.12 193 SER A N 1
ATOM 1440 C CA . SER A 1 193 ? -19.990 17.890 13.967 1.00 38.12 193 SER A CA 1
ATOM 1441 C C . SER A 1 193 ? -20.226 16.436 14.409 1.00 38.12 193 SER A C 1
ATOM 1443 O O . SER A 1 193 ? -20.547 16.204 15.575 1.00 38.12 193 SER A O 1
ATOM 1445 N N . CYS A 1 194 ? -19.988 15.429 13.559 1.00 42.56 194 CYS A N 1
ATOM 1446 C CA . CYS A 1 194 ? -20.064 14.025 13.998 1.00 42.56 194 CYS A CA 1
ATOM 1447 C C . CYS A 1 194 ? -18.879 13.579 14.881 1.00 42.56 194 CYS A C 1
ATOM 1449 O O . CYS A 1 194 ? -18.868 12.446 15.350 1.00 42.56 194 CYS A O 1
ATOM 1451 N N . THR A 1 195 ? -17.899 14.448 15.146 1.00 42.91 195 THR A N 1
ATOM 1452 C CA . THR A 1 195 ? -16.752 14.164 16.026 1.00 42.91 195 THR A CA 1
ATOM 1453 C C . THR A 1 195 ? -16.952 14.562 17.493 1.00 42.91 195 THR A C 1
ATOM 1455 O O . THR A 1 195 ? -16.023 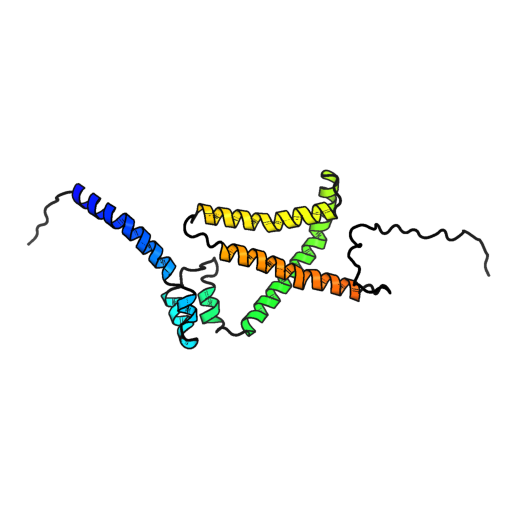14.390 18.282 1.00 42.91 195 THR A O 1
ATOM 1458 N N . SER A 1 196 ? -18.123 15.058 17.921 1.00 36.16 196 SER A N 1
ATOM 1459 C CA . SER A 1 196 ? -18.276 15.471 19.331 1.00 36.16 196 SER A CA 1
ATOM 1460 C C . SER A 1 196 ? -19.644 15.327 19.997 1.00 36.16 196 SER A C 1
ATOM 1462 O O . SER A 1 196 ? -19.737 15.630 21.186 1.00 36.16 196 SER A O 1
ATOM 1464 N N . THR A 1 197 ? -20.684 14.808 19.340 1.00 30.16 197 THR A N 1
ATOM 1465 C CA . THR A 1 197 ? -21.928 14.476 20.056 1.00 30.16 197 THR A CA 1
ATOM 1466 C C . THR A 1 197 ? -21.960 12.992 20.420 1.00 30.16 197 THR A C 1
ATOM 1468 O O . THR A 1 197 ? -22.015 12.150 19.523 1.00 30.16 197 THR A O 1
ATOM 1471 N N . PRO A 1 198 ? -21.937 12.619 21.718 1.00 35.22 198 PRO A N 1
ATOM 1472 C CA . PRO A 1 198 ? -22.435 11.306 22.087 1.00 35.22 198 PRO A CA 1
ATOM 1473 C C . PRO A 1 198 ? -23.890 11.243 21.617 1.00 35.22 198 PRO A C 1
ATOM 1475 O O . PRO A 1 198 ? -24.620 12.231 21.710 1.00 35.22 198 PRO A O 1
ATOM 1478 N N . CYS A 1 199 ? -24.332 10.083 21.142 1.00 33.06 199 CYS A N 1
ATOM 1479 C CA . CYS A 1 199 ? -25.749 9.751 21.181 1.00 33.06 199 CYS A CA 1
ATOM 1480 C C . CYS A 1 199 ? -26.173 9.720 22.659 1.00 33.06 199 CYS A C 1
ATOM 1482 O O . CYS A 1 199 ? -26.302 8.659 23.262 1.00 33.06 199 CYS A O 1
ATOM 1484 N N . THR A 1 200 ? -26.340 10.884 23.288 1.00 32.75 200 THR A N 1
ATOM 1485 C CA . THR A 1 200 ? -27.221 11.013 24.436 1.00 32.75 200 THR A CA 1
ATOM 1486 C C . THR A 1 200 ? -28.607 10.799 23.880 1.00 32.75 200 THR A C 1
ATOM 1488 O O . THR A 1 200 ? -29.227 11.707 23.332 1.00 32.75 200 THR A O 1
ATOM 1491 N N . SER A 1 201 ? -29.075 9.568 24.017 1.00 34.16 201 SER A N 1
ATOM 1492 C CA . SER A 1 201 ? -30.486 9.250 24.099 1.00 34.16 201 SER A CA 1
ATOM 1493 C C . SER A 1 201 ? -31.082 10.048 25.264 1.00 34.16 201 SER A C 1
ATOM 1495 O O . SER A 1 201 ? -31.340 9.513 26.336 1.00 34.16 201 SER A O 1
ATOM 1497 N N . THR A 1 202 ? -31.324 11.346 25.076 1.00 32.56 202 THR A N 1
ATOM 1498 C CA . THR A 1 202 ? -32.447 12.017 25.724 1.00 32.56 202 THR A CA 1
ATOM 1499 C C . THR A 1 202 ? -33.698 11.475 25.049 1.00 32.56 202 THR A C 1
ATOM 1501 O O . THR A 1 202 ? -34.333 12.146 24.237 1.00 32.56 202 THR A O 1
ATOM 1504 N N . LEU A 1 203 ? -34.028 10.218 25.361 1.00 34.00 203 LEU A N 1
ATOM 1505 C CA . LEU A 1 203 ? -35.405 9.781 25.282 1.00 34.00 203 LEU A CA 1
ATOM 1506 C C . LEU A 1 203 ? -36.097 10.545 26.404 1.00 34.00 203 LEU A C 1
ATOM 1508 O O . LEU A 1 203 ? -35.978 10.222 27.585 1.00 34.00 203 LEU A O 1
ATOM 1512 N N . HIS A 1 204 ? -36.704 11.653 25.999 1.00 35.59 204 HIS A N 1
ATOM 1513 C CA . HIS A 1 204 ? -37.676 12.379 26.780 1.00 35.59 204 HIS A CA 1
ATOM 1514 C C . HIS A 1 204 ? -38.602 11.362 27.456 1.00 35.59 204 HIS A C 1
ATOM 1516 O O . HIS A 1 204 ? -39.173 10.486 26.807 1.00 35.59 204 HIS A O 1
ATOM 1522 N N . THR A 1 205 ? -38.678 11.483 28.773 1.00 35.19 205 THR A N 1
ATOM 1523 C CA . THR A 1 205 ? -39.717 10.961 29.653 1.00 35.19 205 THR A CA 1
ATOM 1524 C C . THR A 1 205 ? -41.057 10.757 28.936 1.00 35.19 205 THR A C 1
ATOM 1526 O O . THR A 1 205 ? -41.790 11.710 28.681 1.00 35.19 205 THR A O 1
ATOM 1529 N N . ALA A 1 206 ? -41.405 9.501 28.649 1.00 29.88 206 ALA A N 1
ATOM 1530 C CA . ALA A 1 206 ? -42.792 9.104 28.436 1.00 29.88 206 ALA A CA 1
ATOM 1531 C C . ALA A 1 206 ? -43.380 8.714 29.807 1.00 29.88 206 ALA A C 1
ATOM 1533 O O . ALA A 1 206 ? -42.752 7.936 30.530 1.00 29.88 206 ALA A O 1
ATOM 1534 N N . PRO A 1 207 ? -44.530 9.275 30.216 1.00 35.56 207 PRO A N 1
ATOM 1535 C CA . PRO A 1 207 ? -45.096 9.037 31.533 1.00 35.56 207 PRO A CA 1
ATOM 1536 C C . PRO A 1 207 ? -45.692 7.631 31.630 1.00 35.56 207 PRO A C 1
ATOM 1538 O O . PRO A 1 207 ? -46.490 7.207 30.795 1.00 35.56 207 PRO A O 1
ATOM 1541 N N . SER A 1 208 ? -45.354 6.939 32.713 1.00 37.31 208 SER A N 1
ATOM 1542 C CA . SER A 1 208 ? -46.066 5.765 33.204 1.00 37.31 208 SER A CA 1
ATOM 1543 C C . SER A 1 208 ? -47.525 6.134 33.496 1.00 37.31 208 SER A C 1
ATOM 1545 O O . SER A 1 208 ? -47.815 6.715 34.539 1.00 37.31 208 SER A O 1
ATOM 1547 N N . THR A 1 209 ? -48.455 5.798 32.600 1.00 33.94 209 THR A N 1
ATOM 1548 C CA . THR A 1 209 ? -49.899 5.799 32.890 1.00 33.94 209 THR A CA 1
ATOM 1549 C C . THR A 1 209 ? -50.558 4.546 32.315 1.00 33.94 209 THR A C 1
ATOM 1551 O O . THR A 1 209 ? -50.842 4.426 31.132 1.00 33.94 209 THR A O 1
ATOM 1554 N N . LEU A 1 210 ? -50.691 3.558 33.199 1.00 34.09 210 LEU A N 1
ATOM 1555 C CA . LEU A 1 210 ? -51.899 2.778 33.471 1.00 34.09 210 LEU A CA 1
ATOM 1556 C C . LEU A 1 210 ? -53.096 3.021 32.517 1.00 34.09 210 LEU A C 1
ATOM 1558 O O . LEU A 1 210 ? -53.718 4.073 32.605 1.00 34.09 210 LEU A O 1
ATOM 1562 N N . HIS A 1 211 ? -53.498 2.017 31.725 1.00 32.78 211 HIS A N 1
ATOM 1563 C CA . HIS A 1 211 ? -54.913 1.625 31.615 1.00 32.78 211 HIS A CA 1
ATOM 1564 C C . HIS A 1 211 ? -55.102 0.247 30.947 1.00 32.78 211 HIS A C 1
ATOM 1566 O O . HIS A 1 211 ? -54.657 -0.017 29.837 1.00 32.78 211 HIS A O 1
ATOM 1572 N N . THR A 1 212 ? -55.755 -0.614 31.727 1.00 38.47 212 THR A N 1
ATOM 1573 C CA . THR A 1 212 ? -56.622 -1.766 31.429 1.00 38.47 212 THR A CA 1
ATOM 1574 C C . THR A 1 212 ? -57.057 -2.036 29.977 1.00 38.47 212 THR A C 1
ATOM 1576 O O . THR A 1 212 ? -57.531 -1.125 29.309 1.00 38.47 212 THR A O 1
ATOM 1579 N N . ALA A 1 213 ? -56.978 -3.327 29.609 1.00 29.11 213 ALA A N 1
ATOM 1580 C CA . ALA A 1 213 ? -57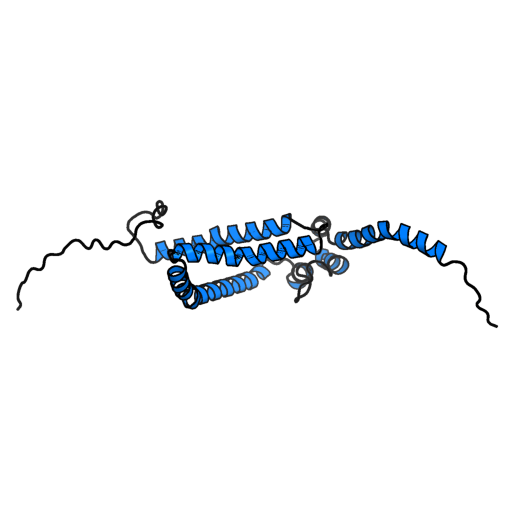.937 -4.225 28.921 1.00 29.11 213 ALA A CA 1
ATOM 1581 C C . ALA A 1 213 ? -59.186 -3.627 28.213 1.00 29.11 213 ALA A C 1
ATOM 1583 O O . ALA A 1 213 ? -59.715 -2.598 28.633 1.00 29.11 213 ALA A O 1
ATOM 1584 N N . PRO A 1 214 ? -59.725 -4.305 27.181 1.00 46.78 214 PRO A N 1
ATOM 1585 C CA . PRO A 1 214 ? -60.393 -5.611 27.343 1.00 46.78 214 PRO A CA 1
ATOM 1586 C C . PRO A 1 214 ? -59.702 -6.784 26.641 1.00 46.78 214 PRO A C 1
ATOM 1588 O O . PRO A 1 214 ? -59.046 -6.557 25.601 1.00 46.78 214 PRO A O 1
#

pLDDT: mean 70.6, std 21.72, range [26.03, 94.62]

Foldseek 3Di:
DDDDDDDDDPVVVVVVVVVVVVVVVVVVVVLVVQDDPVVLVVDDLVCNLVSCVVRPQPPCQDPVGRPSNCCSPVVSVDPVVVVVVVVVVVVVVVVVVVCCVPPVQVVLVVVCVVVVHDSVVSVVVVVVCVVVVVLVVVQVVCCVVPVPPRPPVVSVCVVVVVVVCCVCPVVVVVLVVVCVVDPDVDDPPPVPPPPDDDPPPPPDDDDDDDDDDD

Sequence (214 aa):
GPRCIKSHSKATRRRLVRKTSSRCTRCRAALYMTCSAALLAATAAEDRCAYVQANCTEVGNAYFGSYVEHWHCTFGESPMALLPLGVWLAMLIAALCSTADTFLIPQLSYISTYLRLKPDVAGVTLLAFGNGAPDVFTGIAVATAHPEEVDFSLLLADLVGGSIFIMTVVVGAVVWVRCTLHPHPAPCTSCTSCTSTPCTSTLHTAPSTLHTAP